Protein AF-V4WF66-F1 (afdb_monomer)

Secondary structure (DSSP, 8-state):
--S--GGGS--HHHHHHHHHHHHHHHT-HHHHHHHHHHH-GGGGSHHHHHHHHTSTTHHHHHHHHHHSEE-SSGGGS----------TTS----EEEEEEEETTEEEEEEEEEPP---SSSB-EEE-S-TT--EEEEEEPP-SHHHHHHHHTTEEEEEEEEETTTTEEEE---SS-SEEEEE-STT-EEEEEEEEEEE--SSSTT-TTSEEEEEEEEEEEE-TTSEEEEEEEEEEEE-TTSPBPBHHHHHHHHHHHHHSPEE--TTHHHHHHHHH-

Radius of gyration: 21.66 Å; Cα contacts (8 Å, |Δi|>4): 493; chains: 1; bounding box: 65×64×50 Å

Foldseek 3Di:
DDPDDPVVPDDVVVVVVVVVVVVVCLLDQVNLLVVCCLVAVLCPDPVNQVLQCPADSRSSQQVLLQLFFFPQPPVPDDPPPPPPPPPPPPQQWKKKWKWKFFQSHTQDTDIDTDDRFDQAAFDKDWGADQPDKGFGPAFDDPDPVSQVVRQVRMFMWIKIARSVNSFIHTFWLRGFLDWDFDPDVFTKIKTKTKDKHQLHDDPVVDQARIKIWIWIWIWGADPVRTIITNITMIFIATPVRDGDGPVVVVSSVVVSRPGDTDDSPCSNVNRNVVVD

Organism: Citrus clementina (NCBI:txid85681)

Structure (mmCIF, N/CA/C/O backbone):
data_AF-V4WF66-F1
#
_entry.id   AF-V4WF66-F1
#
loop_
_atom_site.group_PDB
_atom_site.id
_atom_site.type_symbol
_atom_site.label_atom_id
_atom_site.label_alt_id
_atom_site.label_comp_id
_atom_site.label_asym_id
_atom_site.label_entity_id
_atom_site.label_seq_id
_atom_site.pdbx_PDB_ins_code
_atom_site.Cartn_x
_atom_site.Cartn_y
_atom_site.Cartn_z
_atom_site.occupancy
_atom_site.B_iso_or_equiv
_atom_site.auth_seq_id
_atom_site.auth_comp_id
_atom_site.auth_asym_id
_atom_site.auth_atom_id
_atom_site.pdbx_PDB_model_num
ATOM 1 N N . MET A 1 1 ? 38.068 -38.701 23.602 1.00 40.03 1 MET A N 1
ATOM 2 C CA . MET A 1 1 ? 38.230 -38.598 22.137 1.00 40.03 1 MET A CA 1
ATOM 3 C C . MET A 1 1 ? 37.668 -37.253 21.744 1.00 40.03 1 MET A C 1
ATOM 5 O O . MET A 1 1 ? 36.456 -37.085 21.717 1.00 40.03 1 MET A O 1
ATOM 9 N N . ASP A 1 2 ? 38.573 -36.289 21.630 1.00 30.61 2 ASP A N 1
ATOM 10 C CA . ASP A 1 2 ? 38.296 -34.857 21.585 1.00 30.61 2 ASP A CA 1
ATOM 11 C C . ASP A 1 2 ? 37.450 -34.426 20.384 1.00 30.61 2 ASP A C 1
ATOM 13 O O . ASP A 1 2 ? 37.776 -34.708 19.230 1.00 30.61 2 ASP A O 1
ATOM 17 N N . MET A 1 3 ? 36.391 -33.667 20.679 1.00 40.75 3 MET A N 1
ATOM 18 C CA . MET A 1 3 ? 35.621 -32.865 19.726 1.00 40.75 3 MET A CA 1
ATOM 19 C C . MET A 1 3 ? 36.282 -31.495 19.493 1.00 40.75 3 MET A C 1
ATOM 21 O O . MET A 1 3 ? 35.621 -30.470 19.552 1.00 40.75 3 MET A O 1
ATOM 25 N N . ASP A 1 4 ? 37.581 -31.462 19.199 1.00 46.31 4 ASP A N 1
ATOM 26 C CA . ASP A 1 4 ? 38.268 -30.228 18.798 1.00 46.31 4 ASP A CA 1
ATOM 27 C C . ASP A 1 4 ? 39.291 -30.526 17.696 1.00 46.31 4 ASP A C 1
ATOM 29 O O . ASP A 1 4 ? 40.492 -30.655 17.909 1.00 46.31 4 ASP A O 1
ATOM 33 N N . SER A 1 5 ? 38.791 -30.672 16.465 1.00 42.09 5 SER A N 1
ATOM 34 C CA . SER A 1 5 ? 39.620 -30.762 15.258 1.00 42.09 5 SER A CA 1
ATOM 35 C C . SER A 1 5 ? 39.522 -29.459 14.446 1.00 42.09 5 SER A C 1
ATOM 37 O O . SER A 1 5 ? 38.464 -29.176 13.872 1.00 42.09 5 SER A O 1
ATOM 39 N N . PRO A 1 6 ? 40.611 -28.670 14.313 1.00 43.19 6 PRO A N 1
ATOM 40 C CA . PRO A 1 6 ? 40.625 -27.383 13.597 1.00 43.19 6 PRO A CA 1
ATOM 41 C C . PRO A 1 6 ? 40.363 -27.473 12.081 1.00 43.19 6 PRO A C 1
ATOM 43 O O . PRO A 1 6 ? 40.170 -26.455 11.413 1.00 43.19 6 PRO A O 1
ATOM 46 N N . TRP A 1 7 ? 40.319 -28.683 11.518 1.00 40.44 7 TRP A N 1
ATOM 47 C CA . TRP A 1 7 ? 40.245 -28.937 10.076 1.00 40.44 7 TRP A CA 1
ATOM 48 C C . TRP A 1 7 ? 38.896 -28.599 9.421 1.00 40.44 7 TRP A C 1
ATOM 50 O O . TRP A 1 7 ? 38.828 -28.427 8.205 1.00 40.44 7 TRP A O 1
ATOM 60 N N . LEU A 1 8 ? 37.826 -28.411 10.201 1.00 43.84 8 LEU A N 1
ATOM 61 C CA . LEU A 1 8 ? 36.516 -28.001 9.673 1.00 43.84 8 LEU A CA 1
ATOM 62 C C . LEU A 1 8 ? 36.392 -26.487 9.407 1.00 43.84 8 LEU A C 1
ATOM 64 O O . LEU A 1 8 ? 35.415 -26.058 8.791 1.00 43.84 8 LEU A O 1
ATOM 68 N N . ARG A 1 9 ? 37.365 -25.655 9.815 1.00 49.03 9 ARG A N 1
ATOM 69 C CA . ARG A 1 9 ? 37.248 -24.186 9.688 1.00 49.03 9 ARG A CA 1
ATOM 70 C C . ARG A 1 9 ? 37.703 -23.605 8.342 1.00 49.03 9 ARG A C 1
ATOM 72 O O . ARG A 1 9 ? 37.311 -22.479 8.024 1.00 49.03 9 ARG A O 1
ATOM 79 N N . PHE A 1 10 ? 38.420 -24.350 7.498 1.00 53.31 10 PHE A N 1
ATOM 80 C CA . PHE A 1 10 ? 38.976 -23.820 6.241 1.00 53.31 10 PHE A CA 1
ATOM 81 C C . PHE A 1 10 ? 38.964 -24.835 5.092 1.00 53.31 10 PHE A C 1
ATOM 83 O O . PHE A 1 10 ? 40.002 -25.170 4.536 1.00 53.31 10 PHE A O 1
ATOM 90 N N . CYS A 1 11 ? 37.783 -25.302 4.678 1.00 50.00 11 CYS A N 1
ATOM 91 C CA . CYS A 1 11 ? 37.657 -26.038 3.419 1.00 50.00 11 CYS A CA 1
ATOM 92 C C . CYS A 1 11 ? 36.937 -25.164 2.366 1.00 50.00 11 CYS A C 1
ATOM 94 O O . CYS A 1 11 ? 35.705 -25.054 2.396 1.00 50.00 11 CYS A O 1
ATOM 96 N N . PRO A 1 12 ? 37.671 -24.511 1.438 1.00 61.84 12 PRO A N 1
ATOM 97 C CA . PRO A 1 12 ? 37.102 -23.634 0.409 1.00 61.84 12 PRO A CA 1
ATOM 98 C C . PRO A 1 12 ? 36.040 -24.318 -0.453 1.00 61.84 12 PRO A C 1
ATOM 100 O O . PRO A 1 12 ? 35.050 -23.690 -0.808 1.00 61.84 12 PRO A O 1
ATOM 103 N N . A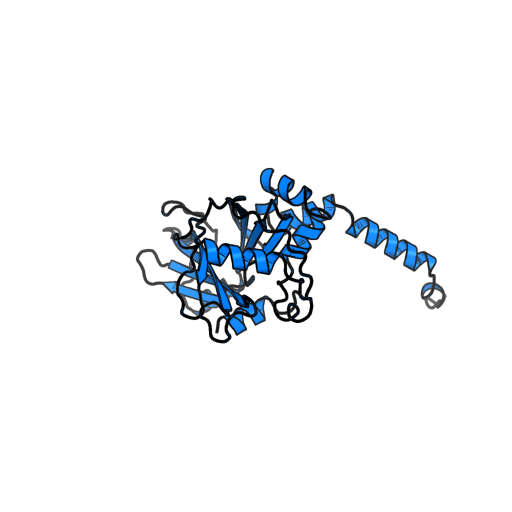RG A 1 13 ? 36.184 -25.626 -0.715 1.00 59.62 13 ARG A N 1
ATOM 104 C CA . ARG A 1 13 ? 35.195 -26.428 -1.456 1.00 59.62 13 ARG A CA 1
ATOM 105 C C . ARG A 1 13 ? 33.860 -26.556 -0.720 1.00 59.62 13 ARG A C 1
ATOM 107 O O . ARG A 1 13 ? 32.819 -26.398 -1.342 1.00 59.62 13 ARG A O 1
ATOM 114 N N . LEU A 1 14 ? 33.864 -26.767 0.599 1.00 57.78 14 LEU A N 1
ATOM 115 C CA . LEU A 1 14 ? 32.632 -26.804 1.405 1.00 57.78 14 LEU A CA 1
ATOM 116 C C . LEU A 1 14 ? 31.963 -25.426 1.497 1.00 57.78 14 LEU A C 1
ATOM 118 O O . LEU A 1 14 ? 30.735 -25.343 1.461 1.00 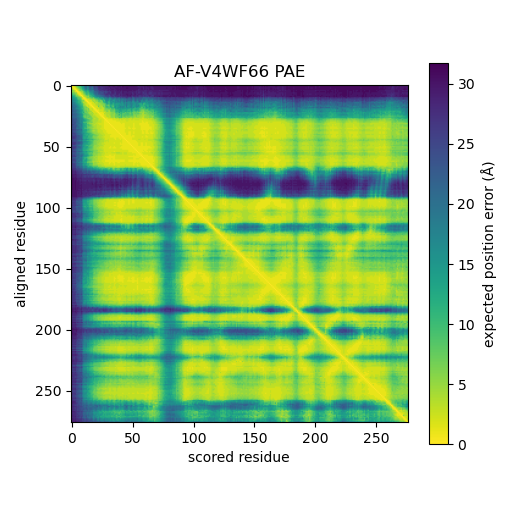57.78 14 LEU A O 1
ATOM 122 N N . ARG A 1 15 ? 32.747 -24.339 1.568 1.00 55.66 15 ARG A N 1
ATOM 123 C CA . ARG A 1 15 ? 32.212 -22.968 1.492 1.00 55.66 15 ARG A CA 1
ATOM 124 C C . ARG A 1 15 ? 31.604 -22.683 0.117 1.00 55.66 15 ARG A C 1
ATOM 126 O O . ARG A 1 15 ? 30.488 -22.183 0.059 1.00 55.66 15 ARG A O 1
ATOM 133 N N . LEU A 1 16 ? 32.284 -23.062 -0.965 1.00 66.50 16 LEU A N 1
ATOM 134 C CA . LEU A 1 16 ? 31.796 -22.911 -2.337 1.00 66.50 16 LEU A CA 1
ATOM 135 C C . LEU A 1 16 ? 30.505 -23.709 -2.568 1.00 66.50 16 LEU A C 1
ATOM 137 O O . LEU A 1 16 ? 29.543 -23.165 -3.090 1.00 66.50 16 LEU A O 1
ATOM 141 N N . LEU A 1 17 ? 30.441 -24.964 -2.113 1.00 67.00 17 LEU A N 1
ATOM 142 C CA . LEU A 1 17 ? 29.236 -25.796 -2.213 1.00 67.00 17 LEU A CA 1
ATOM 143 C C . LEU A 1 17 ? 28.058 -25.208 -1.425 1.00 67.00 17 LEU A C 1
ATOM 145 O O . LEU A 1 17 ? 26.932 -25.198 -1.919 1.00 67.00 17 LEU A O 1
ATOM 149 N N . ARG A 1 18 ? 28.301 -24.669 -0.222 1.00 66.81 18 ARG A N 1
ATOM 150 C CA . ARG A 1 18 ? 27.270 -23.949 0.546 1.00 66.81 18 ARG A CA 1
ATOM 151 C C . ARG A 1 18 ? 26.817 -22.674 -0.164 1.00 66.81 18 ARG A C 1
ATOM 153 O O . ARG A 1 18 ? 25.618 -22.427 -0.221 1.00 66.81 18 ARG A O 1
ATOM 160 N N . LEU A 1 19 ? 27.742 -21.898 -0.730 1.00 71.56 19 LEU A N 1
ATOM 161 C CA . LEU A 1 19 ? 27.429 -20.687 -1.494 1.00 71.56 19 LEU A CA 1
ATOM 162 C C . LEU A 1 19 ? 26.626 -21.000 -2.758 1.00 71.56 19 LEU A C 1
ATOM 164 O O . LEU A 1 19 ? 25.634 -20.331 -3.012 1.00 71.56 19 LEU A O 1
ATOM 168 N N . LEU A 1 20 ? 26.993 -22.042 -3.505 1.00 76.31 20 LEU A N 1
ATOM 169 C CA . LEU A 1 20 ? 26.257 -22.496 -4.686 1.00 76.31 20 LEU A CA 1
ATOM 170 C C . LEU A 1 20 ? 24.849 -22.970 -4.324 1.00 76.31 20 LEU A C 1
ATOM 172 O O . LEU A 1 20 ? 23.894 -22.650 -5.023 1.00 76.31 20 LEU A O 1
ATOM 176 N N . ARG A 1 21 ? 24.697 -23.678 -3.200 1.00 76.88 21 ARG A N 1
ATOM 177 C CA . ARG A 1 21 ? 23.386 -24.126 -2.714 1.00 76.88 21 ARG A CA 1
ATOM 178 C C . ARG A 1 21 ? 22.507 -22.959 -2.264 1.00 76.88 21 ARG A C 1
ATOM 180 O O . ARG A 1 21 ? 21.330 -22.923 -2.607 1.00 76.88 21 ARG A O 1
ATOM 187 N N . LEU A 1 22 ? 23.074 -21.992 -1.541 1.00 79.88 22 LEU A N 1
ATOM 188 C CA . LEU A 1 22 ? 22.377 -20.761 -1.156 1.00 79.88 22 LEU A CA 1
ATOM 189 C C . LEU A 1 22 ? 22.014 -19.918 -2.379 1.00 79.88 22 LEU A C 1
ATOM 191 O O . LEU A 1 22 ? 20.912 -19.389 -2.444 1.00 79.88 22 LEU A O 1
ATOM 195 N N . TYR A 1 23 ? 22.910 -19.826 -3.361 1.00 78.31 23 TYR A N 1
ATOM 196 C CA . TYR A 1 23 ? 22.665 -19.119 -4.612 1.00 78.31 23 TYR A CA 1
ATOM 197 C C . TYR A 1 23 ? 21.556 -19.782 -5.433 1.00 78.31 23 TYR A C 1
ATOM 199 O O . TYR A 1 23 ? 20.669 -19.086 -5.920 1.00 78.31 23 TYR A O 1
ATOM 207 N N . SER A 1 24 ? 21.572 -21.113 -5.541 1.00 81.81 24 SER A N 1
ATOM 208 C CA . SER A 1 24 ? 20.525 -21.890 -6.209 1.00 81.81 24 SER A CA 1
ATOM 209 C C . SER A 1 24 ? 19.168 -21.665 -5.550 1.00 81.81 24 SER A C 1
ATOM 211 O O . SER A 1 24 ? 18.205 -21.384 -6.251 1.00 81.81 24 SER A O 1
ATOM 213 N N . LEU A 1 25 ? 19.096 -21.726 -4.216 1.00 81.00 25 LEU A N 1
ATOM 214 C CA . LEU A 1 25 ? 17.857 -21.476 -3.479 1.00 81.00 25 LEU A CA 1
ATOM 215 C C . LEU A 1 25 ? 17.396 -20.020 -3.636 1.00 81.00 25 LEU A C 1
ATOM 217 O O . LEU A 1 25 ? 16.231 -19.753 -3.897 1.00 81.00 25 LEU A O 1
ATOM 221 N N . ALA A 1 26 ? 18.320 -19.063 -3.547 1.00 80.19 26 ALA A N 1
ATOM 222 C CA . ALA A 1 26 ? 18.026 -17.645 -3.733 1.00 80.19 26 ALA A CA 1
ATOM 223 C C . ALA A 1 26 ? 17.683 -17.274 -5.186 1.00 80.19 26 ALA A C 1
ATOM 225 O O . ALA A 1 26 ? 17.296 -16.133 -5.438 1.00 80.19 26 ALA A O 1
ATOM 226 N N . SER A 1 27 ? 17.840 -18.190 -6.140 1.00 84.56 27 SER A N 1
ATOM 227 C CA . SER A 1 27 ? 17.472 -18.000 -7.548 1.00 84.56 27 SER A CA 1
ATOM 228 C C . SER A 1 27 ? 16.236 -18.815 -7.942 1.00 84.56 27 SER A C 1
ATOM 230 O O . SER A 1 27 ? 15.867 -18.819 -9.109 1.00 84.56 27 SER A O 1
ATOM 232 N N . ASP A 1 28 ? 15.592 -19.490 -6.984 1.00 91.12 28 ASP A N 1
ATOM 233 C CA . ASP A 1 28 ? 14.359 -20.241 -7.207 1.00 91.12 28 ASP A CA 1
ATOM 234 C C . ASP A 1 28 ? 13.153 -19.290 -7.304 1.00 91.12 28 ASP A C 1
ATOM 236 O O . ASP A 1 28 ? 12.697 -18.710 -6.317 1.00 91.12 28 ASP A O 1
ATOM 240 N N . GLU A 1 29 ? 12.625 -19.138 -8.515 1.00 92.50 29 GLU A N 1
ATOM 241 C CA . GLU A 1 29 ? 11.457 -18.306 -8.823 1.00 92.50 29 GLU A CA 1
ATOM 242 C C . GLU A 1 29 ? 10.185 -18.764 -8.082 1.00 92.50 29 GLU A C 1
ATOM 244 O O . GLU A 1 29 ? 9.363 -17.932 -7.686 1.00 92.50 29 GLU A O 1
ATOM 249 N N . THR A 1 30 ? 10.023 -20.070 -7.839 1.00 94.00 30 THR A N 1
ATOM 250 C CA . THR A 1 30 ? 8.863 -20.623 -7.118 1.00 94.00 30 THR A CA 1
ATOM 251 C C . THR A 1 30 ? 8.928 -20.237 -5.651 1.00 94.00 30 THR A C 1
ATOM 253 O O . THR A 1 30 ? 7.928 -19.804 -5.075 1.00 94.00 30 THR A O 1
ATOM 256 N N . LEU A 1 31 ? 10.121 -20.324 -5.055 1.00 94.31 31 LEU A N 1
ATOM 257 C CA . LEU A 1 31 ? 10.349 -19.859 -3.692 1.00 94.31 31 LEU A CA 1
ATOM 258 C C . LEU A 1 31 ? 9.997 -18.374 -3.560 1.00 94.31 31 LEU A C 1
ATOM 260 O O . LEU A 1 31 ? 9.237 -18.010 -2.665 1.00 94.31 31 LEU A O 1
ATOM 264 N N . TRP A 1 32 ? 10.496 -17.521 -4.459 1.00 96.00 32 TRP A N 1
ATOM 265 C CA . TRP A 1 32 ? 10.198 -16.088 -4.405 1.00 96.00 32 TRP A CA 1
ATOM 266 C C . TRP A 1 32 ? 8.728 -15.771 -4.672 1.00 96.00 32 TRP A C 1
ATOM 268 O O . TRP A 1 32 ? 8.190 -14.876 -4.026 1.00 96.00 32 TRP A O 1
ATOM 278 N N . THR A 1 33 ? 8.058 -16.518 -5.552 1.00 96.69 33 THR A N 1
ATOM 279 C CA . THR A 1 33 ? 6.602 -16.412 -5.746 1.00 96.69 33 THR A CA 1
ATOM 280 C C . THR A 1 33 ? 5.863 -16.715 -4.445 1.00 96.69 33 THR A C 1
ATOM 282 O O . THR A 1 33 ? 5.036 -15.923 -4.005 1.00 96.69 33 THR A O 1
ATOM 285 N N . ASN A 1 34 ? 6.208 -17.818 -3.776 1.00 96.62 34 ASN A N 1
ATOM 286 C CA . ASN A 1 34 ? 5.585 -18.206 -2.512 1.00 96.62 34 ASN A CA 1
ATOM 287 C C . ASN A 1 34 ? 5.863 -17.185 -1.399 1.00 96.62 34 ASN A C 1
ATOM 289 O O . ASN A 1 34 ? 4.974 -16.879 -0.604 1.00 96.62 34 ASN A O 1
ATOM 293 N N . ILE A 1 35 ? 7.073 -16.619 -1.352 1.00 95.88 35 ILE A N 1
ATOM 294 C CA . ILE A 1 35 ? 7.413 -15.528 -0.429 1.00 95.88 35 ILE A CA 1
ATOM 295 C C . ILE A 1 35 ? 6.538 -14.300 -0.711 1.00 95.88 35 ILE A C 1
ATOM 297 O O . ILE A 1 35 ? 5.968 -13.752 0.228 1.00 95.88 35 ILE A O 1
ATOM 301 N N . CYS A 1 36 ? 6.380 -13.886 -1.973 1.00 96.88 36 CYS A N 1
ATOM 302 C CA . CYS A 1 36 ? 5.524 -12.750 -2.326 1.00 96.88 36 CYS A CA 1
ATOM 303 C C . CYS A 1 36 ? 4.074 -12.999 -1.905 1.00 96.88 36 CYS A C 1
ATOM 305 O O . CYS A 1 36 ? 3.532 -12.197 -1.155 1.00 96.88 36 CYS A O 1
ATOM 307 N N . ASN A 1 37 ? 3.494 -14.139 -2.280 1.00 96.62 37 ASN A N 1
ATOM 308 C CA . ASN A 1 37 ? 2.097 -14.464 -1.985 1.00 96.62 37 ASN A CA 1
ATOM 309 C C . ASN A 1 37 ? 1.819 -14.584 -0.481 1.00 96.62 37 ASN A C 1
ATOM 311 O O . ASN A 1 37 ? 0.769 -14.164 -0.006 1.00 96.62 37 ASN A O 1
ATOM 315 N N . SER A 1 38 ? 2.760 -15.149 0.282 1.00 95.44 38 SER A N 1
ATOM 316 C CA . SER A 1 38 ? 2.624 -15.263 1.741 1.00 95.44 38 SER A CA 1
ATOM 317 C C . SER A 1 38 ? 2.842 -13.937 2.472 1.00 95.44 38 SER A C 1
ATOM 319 O O . SER A 1 38 ? 2.277 -13.738 3.545 1.00 95.44 38 SER A O 1
ATOM 321 N N . THR A 1 39 ? 3.638 -13.027 1.901 1.00 95.75 39 THR A N 1
ATOM 322 C CA . THR A 1 39 ? 3.870 -11.681 2.453 1.00 95.75 39 THR A CA 1
ATOM 323 C C . THR A 1 39 ? 2.770 -10.698 2.046 1.00 95.75 39 THR A C 1
ATOM 325 O O . THR A 1 39 ? 2.447 -9.787 2.806 1.00 95.75 39 THR A O 1
ATOM 328 N N . TRP A 1 40 ? 2.193 -10.877 0.858 1.00 97.25 40 TRP A N 1
ATOM 329 C CA . TRP A 1 40 ? 1.195 -10.011 0.232 1.00 97.25 40 TRP A CA 1
ATOM 330 C C . TRP A 1 40 ? 0.182 -10.868 -0.550 1.00 97.25 40 TRP A C 1
ATOM 332 O O . TRP A 1 40 ? 0.399 -11.136 -1.736 1.00 97.25 40 TRP A O 1
ATOM 342 N N . PRO A 1 41 ? -0.921 -11.318 0.079 1.00 97.00 41 PRO A N 1
ATOM 343 C CA . PRO A 1 41 ? -1.976 -12.102 -0.561 1.00 97.00 41 PRO A CA 1
ATOM 344 C C . PRO A 1 41 ? -2.520 -11.482 -1.849 1.00 97.00 41 PRO A C 1
ATOM 346 O O . PRO A 1 41 ? -2.872 -12.211 -2.775 1.00 97.00 41 PRO A O 1
ATOM 349 N N . SER A 1 42 ? -2.506 -10.150 -1.959 1.00 96.94 42 SER A N 1
ATOM 350 C CA . SER A 1 42 ? -2.890 -9.411 -3.171 1.00 96.94 42 SER A CA 1
ATOM 351 C C . SER A 1 42 ? -2.091 -9.832 -4.416 1.00 96.94 42 SER A C 1
ATOM 353 O O . SER A 1 42 ? -2.568 -9.718 -5.551 1.00 96.94 42 SER A O 1
ATOM 355 N N . THR A 1 43 ? -0.886 -10.377 -4.221 1.00 97.31 43 THR A N 1
ATOM 356 C CA . THR A 1 43 ? -0.009 -10.842 -5.300 1.00 97.31 43 THR A CA 1
ATOM 357 C C . THR A 1 43 ? -0.380 -12.215 -5.858 1.00 97.31 43 THR A C 1
ATOM 359 O O . THR A 1 43 ? 0.053 -12.540 -6.963 1.00 97.31 43 THR A O 1
ATOM 362 N N . ASP A 1 44 ? -1.255 -12.976 -5.190 1.00 96.44 44 ASP A N 1
ATOM 363 C CA . ASP A 1 44 ? -1.713 -14.299 -5.639 1.00 96.44 44 ASP A CA 1
ATOM 364 C C . ASP A 1 44 ? -2.906 -14.244 -6.613 1.00 96.44 44 ASP A C 1
ATOM 366 O O . ASP A 1 44 ? -3.685 -15.183 -6.756 1.00 96.44 44 ASP A O 1
ATOM 370 N N . THR A 1 45 ? -3.070 -13.129 -7.319 1.00 94.75 45 THR A N 1
ATOM 371 C CA . THR A 1 45 ? -4.069 -13.007 -8.386 1.00 94.75 45 THR A CA 1
ATOM 372 C C . THR A 1 45 ? -3.431 -13.310 -9.746 1.00 94.75 45 THR A C 1
ATOM 374 O O . THR A 1 45 ? -2.291 -12.903 -9.990 1.00 94.75 45 THR A O 1
ATOM 377 N N . PRO A 1 46 ? -4.127 -13.976 -10.692 1.00 94.69 46 PRO A N 1
ATOM 378 C CA . PRO A 1 46 ? -3.538 -14.353 -11.984 1.00 94.69 46 PRO A CA 1
ATOM 379 C C . PRO A 1 46 ? -2.905 -13.177 -12.741 1.00 94.69 46 PRO A C 1
ATOM 381 O O . PRO A 1 46 ? -1.821 -13.304 -13.313 1.00 94.69 46 PRO A O 1
ATOM 384 N N . ARG A 1 47 ? -3.555 -12.008 -12.691 1.00 93.50 47 ARG A N 1
ATOM 385 C CA . ARG A 1 47 ? -3.079 -10.767 -13.309 1.00 93.50 47 ARG A CA 1
ATOM 386 C C . ARG A 1 47 ? -1.767 -10.281 -12.693 1.00 93.50 47 ARG A C 1
ATOM 388 O O . ARG A 1 47 ? -0.824 -10.010 -13.434 1.00 93.50 47 ARG A O 1
ATOM 395 N N . ILE A 1 48 ? -1.690 -10.196 -11.364 1.00 95.69 48 ILE A N 1
ATOM 396 C CA . ILE A 1 48 ? -0.484 -9.723 -10.675 1.00 95.69 48 ILE A CA 1
ATOM 397 C C . ILE A 1 48 ? 0.656 -10.724 -10.825 1.00 95.69 48 ILE A C 1
ATOM 399 O O . ILE A 1 48 ? 1.767 -10.320 -11.158 1.00 95.69 48 ILE A O 1
ATOM 403 N N . ARG A 1 49 ? 0.384 -12.028 -10.701 1.00 95.69 49 ARG A N 1
ATOM 404 C CA . ARG A 1 49 ? 1.380 -13.084 -10.942 1.00 95.69 49 ARG A CA 1
ATOM 405 C C . ARG A 1 49 ? 1.996 -12.972 -12.334 1.00 95.69 49 ARG A C 1
ATOM 407 O O . ARG A 1 49 ? 3.215 -13.055 -12.471 1.00 95.69 49 ARG A O 1
ATOM 414 N N . HIS A 1 50 ? 1.173 -12.732 -13.356 1.00 95.50 50 HIS A N 1
ATOM 415 C CA . HIS A 1 50 ? 1.658 -12.518 -14.717 1.00 95.50 50 HIS A CA 1
ATOM 416 C C . HIS A 1 50 ? 2.561 -11.280 -14.812 1.00 95.50 50 HIS A C 1
ATOM 418 O O . HIS A 1 50 ? 3.677 -11.374 -15.326 1.00 95.50 50 HIS A O 1
ATOM 424 N N . VAL A 1 51 ? 2.131 -10.142 -14.258 1.00 95.75 51 VAL A N 1
ATOM 425 C CA . VAL A 1 51 ? 2.934 -8.910 -14.246 1.00 95.75 51 VAL A CA 1
ATOM 426 C C . VAL A 1 51 ? 4.267 -9.130 -13.527 1.00 95.75 51 VAL A C 1
ATOM 428 O O . VAL A 1 51 ? 5.312 -8.849 -14.109 1.00 95.75 51 VAL A O 1
ATOM 431 N N . ILE A 1 52 ? 4.257 -9.702 -12.322 1.00 96.81 52 ILE A N 1
ATOM 432 C CA . ILE A 1 52 ? 5.460 -9.979 -11.525 1.00 96.81 52 ILE A CA 1
ATOM 433 C C . ILE A 1 52 ? 6.412 -10.932 -12.260 1.00 96.81 52 ILE A C 1
ATOM 435 O O . ILE A 1 52 ? 7.619 -10.700 -12.272 1.00 96.81 52 ILE A O 1
ATOM 439 N N . SER A 1 53 ? 5.893 -11.967 -12.930 1.00 95.88 53 SER A N 1
ATOM 440 C CA . SER A 1 53 ? 6.725 -12.901 -13.705 1.00 95.88 53 SER A CA 1
ATOM 441 C C . SER A 1 53 ? 7.482 -12.224 -14.853 1.00 95.88 53 SER A C 1
ATOM 443 O O . SER A 1 53 ? 8.538 -12.699 -15.265 1.00 95.88 53 SER A O 1
ATOM 445 N N . SER A 1 54 ? 6.981 -11.085 -15.346 1.00 95.38 54 SER A N 1
ATOM 446 C CA . SER A 1 54 ? 7.633 -10.322 -16.413 1.00 95.38 54 SER A CA 1
ATOM 447 C C . SER A 1 54 ? 8.792 -9.442 -15.927 1.00 95.38 54 SER A C 1
ATOM 449 O O . SER A 1 54 ? 9.547 -8.930 -16.765 1.00 95.38 54 SER A O 1
ATOM 451 N N . PHE A 1 55 ? 8.938 -9.245 -14.606 1.00 94.94 55 PHE A N 1
ATOM 452 C CA . PHE A 1 55 ? 9.958 -8.374 -14.022 1.00 94.94 55 PHE A CA 1
ATOM 453 C C . PHE A 1 55 ? 11.386 -8.860 -14.321 1.00 94.94 55 PHE A C 1
ATOM 455 O O . PHE A 1 55 ? 11.623 -10.058 -14.500 1.00 94.94 55 PHE A O 1
ATOM 462 N N . PRO A 1 56 ? 12.388 -7.960 -14.330 1.00 91.62 56 PRO A N 1
ATOM 463 C CA . PRO A 1 56 ? 13.784 -8.371 -14.437 1.00 91.62 56 PRO A CA 1
ATOM 464 C C . PRO A 1 56 ? 14.192 -9.212 -13.218 1.00 91.62 56 PRO A C 1
ATOM 466 O O . PRO A 1 56 ? 14.379 -8.659 -12.144 1.00 91.62 56 PRO A O 1
ATOM 469 N N . LYS A 1 57 ? 14.405 -10.526 -13.376 1.00 91.50 57 LYS A N 1
ATOM 470 C CA . LYS A 1 57 ? 14.569 -11.496 -12.261 1.00 91.50 57 LYS A CA 1
ATOM 471 C C . LYS A 1 57 ? 13.271 -11.748 -11.469 1.00 91.50 57 LYS A C 1
ATOM 473 O O . LYS A 1 57 ? 13.322 -11.977 -10.259 1.00 91.50 57 LYS A O 1
ATOM 478 N N . GLY A 1 58 ? 12.123 -11.621 -12.136 1.00 94.44 58 GLY A N 1
ATOM 479 C CA . GLY A 1 58 ? 10.834 -12.131 -11.675 1.00 94.44 58 GLY A CA 1
ATOM 480 C C . GLY A 1 58 ? 10.414 -11.661 -10.271 1.00 94.44 58 GLY A C 1
ATOM 481 O O . GLY A 1 58 ? 10.719 -10.523 -9.880 1.00 94.44 58 GLY A O 1
ATOM 482 N N . PRO A 1 59 ? 9.757 -12.523 -9.469 1.00 96.31 59 PRO A N 1
ATOM 483 C CA . PRO A 1 59 ? 9.261 -12.209 -8.131 1.00 96.31 59 PRO A CA 1
ATOM 484 C C . PRO A 1 59 ? 10.349 -11.783 -7.150 1.00 96.31 59 PRO A C 1
ATOM 486 O O . PRO A 1 59 ? 10.078 -11.000 -6.243 1.00 96.31 59 PRO A O 1
ATOM 489 N N . ARG A 1 60 ? 11.599 -12.220 -7.342 1.00 94.25 60 ARG A N 1
ATOM 490 C CA . ARG A 1 60 ? 12.715 -11.779 -6.495 1.00 94.25 60 ARG A CA 1
ATOM 491 C C . ARG A 1 60 ? 12.929 -10.273 -6.591 1.00 94.25 60 ARG A C 1
ATOM 493 O O . ARG A 1 60 ? 13.138 -9.604 -5.579 1.00 94.25 60 ARG A O 1
ATOM 500 N N . SER A 1 61 ? 12.912 -9.740 -7.809 1.00 93.56 61 SER A N 1
ATOM 501 C CA . SER A 1 61 ? 13.080 -8.303 -8.026 1.00 93.56 61 SER A CA 1
ATOM 502 C C . SER A 1 61 ? 11.884 -7.501 -7.531 1.00 93.56 61 SER A C 1
ATOM 504 O O . SER A 1 61 ? 12.081 -6.481 -6.878 1.00 93.56 61 SER A O 1
ATOM 506 N N . PHE A 1 62 ? 10.667 -8.007 -7.744 1.00 95.75 62 PHE A N 1
ATOM 507 C CA . PHE A 1 62 ? 9.445 -7.418 -7.206 1.00 95.75 62 PHE A CA 1
ATOM 508 C C . PHE A 1 62 ? 9.480 -7.351 -5.674 1.00 95.75 62 PHE A C 1
ATOM 510 O O . PHE A 1 62 ? 9.199 -6.300 -5.096 1.00 95.75 62 PHE A O 1
ATOM 517 N N . PHE A 1 63 ? 9.885 -8.440 -5.012 1.00 94.81 63 PHE A N 1
ATOM 518 C CA . PHE A 1 63 ? 10.035 -8.473 -3.561 1.00 94.81 63 PHE A CA 1
ATOM 519 C C . PHE A 1 63 ? 11.048 -7.426 -3.099 1.00 94.81 63 PHE A C 1
ATOM 521 O O . PHE A 1 63 ? 10.747 -6.623 -2.219 1.00 94.81 63 PHE A O 1
ATOM 528 N N . SER A 1 64 ? 12.224 -7.384 -3.737 1.00 92.00 64 SER A N 1
ATOM 529 C CA . SER A 1 64 ? 13.263 -6.392 -3.444 1.00 92.00 64 SER A CA 1
ATOM 530 C C . SER A 1 64 ? 12.746 -4.959 -3.589 1.00 92.00 64 SER A C 1
ATOM 532 O O . SER A 1 64 ? 12.982 -4.133 -2.711 1.00 92.00 64 SER A O 1
ATOM 534 N N . ASP A 1 65 ? 12.028 -4.661 -4.669 1.00 92.06 65 ASP A N 1
ATOM 535 C CA . ASP A 1 65 ? 11.424 -3.351 -4.924 1.00 92.06 65 ASP A CA 1
ATOM 536 C C . ASP A 1 65 ? 10.360 -2.972 -3.879 1.00 92.06 65 ASP A C 1
ATOM 538 O O . ASP A 1 65 ? 10.214 -1.800 -3.542 1.00 92.06 65 ASP A O 1
ATOM 542 N N . SER A 1 66 ? 9.645 -3.957 -3.337 1.00 92.38 66 SER A N 1
ATOM 543 C CA . SER A 1 66 ? 8.534 -3.748 -2.400 1.00 92.38 66 SER A CA 1
ATOM 544 C C . SER A 1 66 ? 8.985 -3.622 -0.937 1.00 92.38 66 SER A C 1
ATOM 546 O O . SER A 1 66 ? 8.343 -2.935 -0.135 1.00 92.38 66 SER A O 1
ATOM 548 N N . VAL A 1 67 ? 10.104 -4.252 -0.561 1.00 87.00 67 VAL A N 1
ATOM 549 C CA . VAL A 1 67 ? 10.661 -4.137 0.801 1.00 87.00 67 VAL A CA 1
ATOM 550 C C . VAL A 1 67 ? 11.619 -2.963 0.968 1.00 87.00 67 VAL A C 1
ATOM 552 O O . VAL A 1 67 ? 11.780 -2.476 2.082 1.00 87.00 67 VAL A O 1
ATOM 555 N N . THR A 1 68 ? 12.256 -2.502 -0.109 1.00 80.44 68 THR A N 1
ATOM 556 C CA . THR A 1 68 ? 13.209 -1.386 -0.050 1.00 80.44 68 THR A CA 1
ATOM 557 C C . THR A 1 68 ? 12.519 -0.036 -0.161 1.00 80.44 68 THR A C 1
ATOM 559 O O . THR A 1 68 ? 11.442 0.095 -0.742 1.00 80.44 68 THR A O 1
ATOM 562 N N . ASN A 1 69 ? 13.146 0.983 0.423 1.00 70.69 69 ASN A N 1
ATOM 563 C CA . ASN A 1 69 ? 12.723 2.364 0.244 1.00 70.69 69 ASN A CA 1
ATOM 564 C C . ASN A 1 69 ? 13.483 2.969 -0.942 1.00 70.69 69 ASN A C 1
ATOM 566 O O . ASN A 1 69 ? 14.665 2.657 -1.129 1.00 70.69 69 ASN A O 1
ATOM 570 N N . PRO A 1 70 ? 12.849 3.834 -1.745 1.00 65.81 70 PRO A N 1
ATOM 571 C CA . PRO A 1 70 ? 13.583 4.629 -2.718 1.00 65.81 70 PRO A CA 1
ATOM 572 C C . PRO A 1 70 ? 14.579 5.534 -1.974 1.00 65.81 70 PRO A C 1
ATOM 574 O O . PRO A 1 70 ? 14.183 6.378 -1.169 1.00 65.81 70 PRO A O 1
ATOM 577 N N . ASP A 1 71 ? 15.876 5.339 -2.218 1.00 61.50 71 ASP A N 1
ATOM 578 C CA . ASP A 1 71 ? 16.928 6.215 -1.705 1.00 61.50 71 ASP A CA 1
ATOM 579 C C . ASP A 1 71 ? 16.833 7.543 -2.449 1.00 61.50 71 ASP A C 1
ATOM 581 O O . ASP A 1 71 ? 17.048 7.628 -3.660 1.00 61.50 71 ASP A O 1
ATOM 585 N N . THR A 1 72 ? 16.431 8.570 -1.712 1.00 54.00 72 THR A N 1
ATOM 586 C CA . THR A 1 72 ? 16.118 9.884 -2.268 1.00 54.00 72 THR A CA 1
ATOM 587 C C . THR A 1 72 ? 17.286 10.864 -2.160 1.00 54.00 72 THR A C 1
ATO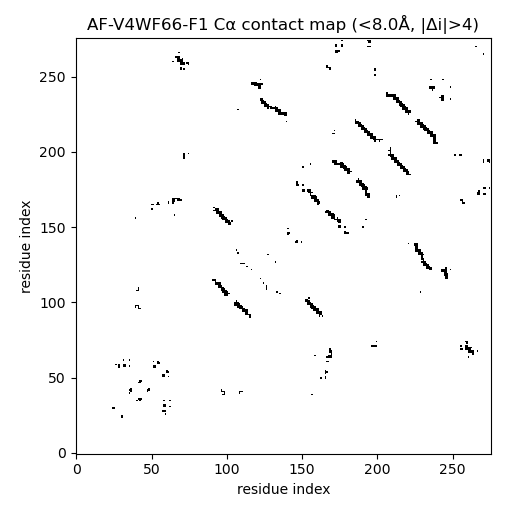M 589 O O . THR A 1 72 ? 17.227 11.939 -2.747 1.00 54.00 72 THR A O 1
ATOM 592 N N . ILE A 1 73 ? 18.361 10.494 -1.451 1.00 53.12 73 ILE A N 1
ATOM 593 C CA . ILE A 1 73 ? 19.528 11.358 -1.211 1.00 53.12 73 ILE A CA 1
ATOM 594 C C . ILE A 1 73 ? 20.619 11.083 -2.261 1.00 53.12 73 ILE A C 1
ATOM 596 O O . ILE A 1 73 ? 21.240 12.012 -2.781 1.00 53.12 73 ILE A O 1
ATOM 600 N N . SER A 1 74 ? 20.801 9.818 -2.656 1.00 46.97 74 SER A N 1
ATOM 601 C CA . SER A 1 74 ? 21.862 9.400 -3.590 1.00 46.97 74 SER A CA 1
ATOM 602 C C . SER A 1 74 ? 21.637 9.781 -5.063 1.00 46.97 74 SER A C 1
ATOM 604 O O . SER A 1 74 ? 22.511 9.543 -5.897 1.00 46.97 74 SER A O 1
ATOM 606 N N . THR A 1 75 ? 20.509 10.397 -5.437 1.00 46.84 75 THR A N 1
ATOM 607 C CA . THR A 1 75 ? 20.283 10.860 -6.825 1.00 46.84 75 THR A CA 1
ATOM 608 C C . THR A 1 75 ? 21.094 12.106 -7.206 1.00 46.84 75 THR A C 1
ATOM 610 O O . THR A 1 75 ? 20.927 12.638 -8.299 1.00 46.84 75 THR A O 1
ATOM 613 N N . THR A 1 76 ? 21.980 12.577 -6.329 1.00 43.19 76 THR A N 1
ATOM 614 C CA . THR A 1 76 ? 22.793 13.788 -6.504 1.00 43.19 76 THR A CA 1
ATOM 615 C C . THR A 1 76 ? 23.993 13.629 -7.449 1.00 43.19 76 THR A C 1
ATOM 617 O O . THR A 1 76 ? 24.557 14.645 -7.844 1.00 43.19 76 THR A O 1
ATOM 620 N N . THR A 1 77 ? 24.368 12.415 -7.890 1.00 37.06 77 THR A N 1
ATOM 621 C CA . THR A 1 77 ? 25.684 12.228 -8.557 1.00 37.06 77 THR A CA 1
ATOM 622 C C . THR A 1 77 ? 25.694 11.414 -9.855 1.00 37.06 77 THR A C 1
ATOM 624 O O . THR A 1 77 ? 26.736 10.895 -10.243 1.00 37.06 77 THR A O 1
ATOM 627 N N . THR A 1 78 ? 24.591 11.297 -10.597 1.00 36.00 78 THR A N 1
ATOM 628 C CA . THR A 1 78 ? 24.668 10.708 -11.951 1.00 36.00 78 THR A CA 1
ATOM 629 C C . THR A 1 78 ? 23.922 11.531 -12.992 1.00 36.00 78 THR A C 1
ATOM 631 O O . THR A 1 78 ? 22.732 11.353 -13.232 1.00 36.00 78 THR A O 1
ATOM 634 N N . ASN A 1 79 ? 24.688 12.369 -13.700 1.00 39.94 79 ASN A N 1
ATOM 635 C CA . ASN A 1 79 ? 24.370 12.896 -15.031 1.00 39.94 79 ASN A CA 1
ATOM 636 C C . ASN A 1 79 ? 24.341 11.760 -16.074 1.00 39.94 79 ASN A C 1
ATOM 638 O O . ASN A 1 79 ? 25.072 11.780 -17.060 1.00 39.94 79 ASN A O 1
ATOM 642 N N . SER A 1 80 ? 23.515 10.738 -15.855 1.00 37.50 80 SER A N 1
ATOM 643 C CA . SER A 1 80 ? 23.202 9.740 -16.874 1.00 37.50 80 SER A CA 1
ATOM 644 C C . SER A 1 80 ? 21.889 10.132 -17.539 1.00 37.50 80 SER A C 1
ATOM 646 O O . SER A 1 80 ? 20.813 9.629 -17.228 1.00 37.50 80 SER A O 1
ATOM 648 N N . SER A 1 81 ? 21.993 11.084 -18.461 1.00 38.53 81 SER A N 1
ATOM 649 C CA . SER A 1 81 ? 20.978 11.443 -19.450 1.00 38.53 81 SER A CA 1
ATOM 650 C C . SER A 1 81 ? 20.777 10.300 -20.454 1.00 38.53 81 SER A C 1
ATOM 652 O O . SER A 1 81 ? 21.065 10.414 -21.639 1.00 38.53 81 SER A O 1
ATOM 654 N N . THR A 1 82 ? 20.265 9.170 -19.971 1.00 37.19 82 THR A N 1
ATOM 655 C CA . THR A 1 82 ? 19.679 8.119 -20.815 1.00 37.19 82 THR A CA 1
ATOM 656 C C . THR A 1 82 ? 18.240 7.847 -20.390 1.00 37.19 82 THR A C 1
ATOM 658 O O . THR A 1 82 ? 17.784 6.711 -20.324 1.00 37.19 82 THR A O 1
ATOM 661 N N . SER A 1 83 ? 17.475 8.907 -20.123 1.00 39.03 83 SER A N 1
ATOM 662 C CA . SER A 1 83 ? 16.029 8.825 -20.274 1.00 39.03 83 SER A CA 1
ATOM 663 C C . SER A 1 83 ? 15.732 8.885 -21.770 1.00 39.03 83 SER A C 1
ATOM 665 O O . SER A 1 83 ? 15.756 9.946 -22.390 1.00 39.03 83 SER A O 1
ATOM 667 N N . SER A 1 84 ? 15.453 7.732 -22.380 1.00 39.22 84 SER A N 1
ATOM 668 C CA . SER A 1 84 ? 14.664 7.733 -23.613 1.00 39.22 84 SER A CA 1
ATOM 669 C C . SER A 1 84 ? 13.436 8.623 -23.373 1.00 39.22 84 SER A C 1
ATOM 671 O O . SER A 1 84 ? 12.866 8.544 -22.277 1.00 39.22 84 SER A O 1
ATOM 673 N N . PRO A 1 85 ? 13.042 9.486 -24.327 1.00 41.62 85 PRO A N 1
ATOM 674 C CA . PRO A 1 85 ? 11.909 10.374 -24.129 1.00 41.62 85 PRO A CA 1
ATOM 675 C C . PRO A 1 85 ? 10.701 9.509 -23.777 1.00 41.62 85 PRO A C 1
ATOM 677 O O . PRO A 1 85 ? 10.268 8.667 -24.566 1.00 41.62 85 PRO A O 1
ATOM 680 N N . VAL A 1 86 ? 10.223 9.651 -22.538 1.00 48.53 86 VAL A N 1
ATOM 681 C CA . VAL A 1 86 ? 8.991 9.015 -22.083 1.00 48.53 86 VAL A CA 1
ATOM 682 C C . VAL A 1 86 ? 7.925 9.527 -23.029 1.00 48.53 86 VAL A C 1
ATOM 684 O O . VAL A 1 86 ? 7.635 10.718 -23.017 1.00 48.53 86 VAL A O 1
ATOM 687 N N . ASN A 1 87 ? 7.400 8.655 -23.886 1.00 43.12 87 ASN A N 1
ATOM 688 C CA . ASN A 1 87 ? 6.269 9.009 -24.720 1.00 43.12 87 ASN A CA 1
ATOM 689 C C . ASN A 1 87 ? 5.094 9.301 -23.766 1.00 43.12 87 ASN A C 1
ATOM 691 O O . ASN A 1 87 ? 4.631 8.364 -23.103 1.00 43.12 87 ASN A O 1
ATOM 695 N N . PRO A 1 88 ? 4.653 10.566 -23.633 1.00 49.16 88 PRO A N 1
ATOM 696 C CA . PRO A 1 88 ? 3.606 10.938 -22.687 1.00 49.16 88 PRO A CA 1
ATOM 697 C C . PRO A 1 88 ? 2.262 10.267 -23.015 1.00 49.16 88 PRO A C 1
ATOM 699 O O . PRO A 1 88 ? 1.410 10.185 -22.136 1.00 49.16 88 PRO A O 1
ATOM 702 N N . ASP A 1 89 ? 2.104 9.715 -24.227 1.00 43.88 89 ASP A N 1
ATOM 703 C CA . ASP A 1 89 ? 0.892 9.014 -24.669 1.00 43.88 89 ASP A CA 1
ATOM 704 C C . ASP A 1 89 ? 0.752 7.586 -24.130 1.00 43.88 89 ASP A C 1
ATOM 706 O O . ASP A 1 89 ? -0.325 6.991 -24.210 1.00 43.88 89 ASP A O 1
ATOM 710 N N . ARG A 1 90 ? 1.802 6.997 -23.538 1.00 52.38 90 ARG A N 1
ATOM 711 C CA . ARG A 1 90 ? 1.628 5.746 -22.789 1.00 52.38 90 ARG A CA 1
ATOM 712 C C . ARG A 1 90 ? 1.076 6.075 -21.411 1.00 52.38 90 ARG A C 1
ATOM 714 O O . ARG A 1 90 ? 1.831 6.194 -20.445 1.00 52.38 90 ARG A O 1
ATOM 721 N N . THR A 1 91 ? -0.251 6.178 -21.330 1.00 53.28 91 THR A N 1
ATOM 722 C CA . THR A 1 91 ? -1.006 6.232 -20.072 1.00 53.28 91 THR A CA 1
ATOM 723 C C . THR A 1 91 ? -0.481 5.136 -19.145 1.00 53.28 91 THR A C 1
ATOM 725 O O . THR A 1 91 ? -0.722 3.945 -19.372 1.00 53.28 91 THR A O 1
ATOM 728 N N . SER A 1 92 ? 0.323 5.516 -18.153 1.00 61.78 92 SER A N 1
ATOM 729 C CA . SER A 1 92 ? 0.917 4.568 -17.215 1.00 61.78 92 SER A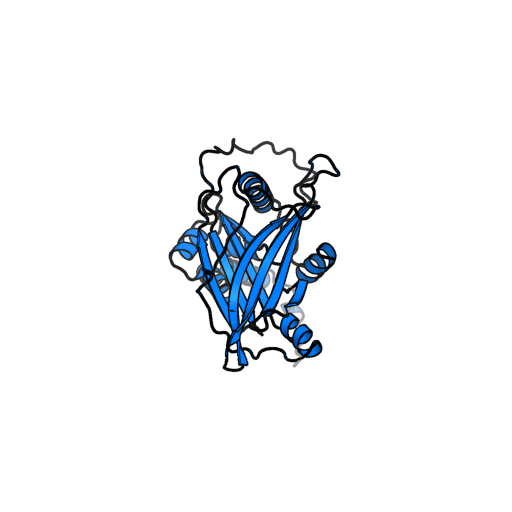 CA 1
ATOM 730 C C . SER A 1 92 ? -0.176 4.168 -16.233 1.00 61.78 92 SER A C 1
ATOM 732 O O . SER A 1 92 ? -0.374 4.834 -15.223 1.00 61.78 92 SER A O 1
ATOM 734 N N . ARG A 1 93 ? -0.932 3.120 -16.577 1.00 82.19 93 ARG A N 1
ATOM 735 C CA . ARG A 1 93 ? -1.863 2.477 -15.648 1.00 82.19 93 ARG A CA 1
ATOM 736 C C . ARG A 1 93 ? -1.030 1.791 -14.577 1.00 82.19 93 ARG A C 1
ATOM 738 O O . ARG A 1 93 ? -0.255 0.887 -14.888 1.00 82.19 93 ARG A O 1
ATOM 745 N N . LEU A 1 94 ? -1.141 2.272 -13.348 1.00 91.06 94 LEU A N 1
ATOM 746 C CA . LEU A 1 94 ? -0.511 1.660 -12.191 1.00 91.06 94 LEU A CA 1
ATOM 747 C C . LEU A 1 94 ? -1.467 0.635 -11.597 1.00 91.06 94 LEU A C 1
ATOM 749 O O . LEU A 1 94 ? -2.684 0.748 -11.725 1.00 91.06 94 LEU A O 1
ATOM 753 N N . ILE A 1 95 ? -0.911 -0.363 -10.928 1.00 94.62 95 ILE A N 1
ATOM 754 C CA . ILE A 1 95 ? -1.697 -1.333 -10.177 1.00 94.62 95 ILE A CA 1
ATOM 755 C C . ILE A 1 95 ? -1.386 -1.143 -8.699 1.00 94.62 95 ILE A C 1
ATOM 757 O O . ILE A 1 95 ? -0.218 -1.135 -8.316 1.00 94.62 95 ILE A O 1
ATOM 761 N N . SER A 1 96 ? -2.419 -0.970 -7.882 1.00 95.81 96 SER A N 1
ATOM 762 C CA . SER A 1 96 ? -2.311 -0.943 -6.425 1.00 95.81 96 SER A CA 1
ATOM 763 C C . SER A 1 96 ? -2.635 -2.326 -5.883 1.00 95.81 96 SER A C 1
ATOM 765 O O . SER A 1 96 ? -3.751 -2.809 -6.058 1.00 95.81 96 SER A O 1
ATOM 767 N N . ALA A 1 97 ? -1.660 -2.950 -5.235 1.00 97.38 97 ALA A N 1
ATOM 768 C CA . ALA A 1 97 ? -1.799 -4.202 -4.507 1.00 97.38 97 ALA A CA 1
ATOM 769 C C . ALA A 1 97 ? -1.721 -3.888 -3.007 1.00 97.38 97 ALA A C 1
ATOM 771 O O . ALA A 1 97 ? -0.699 -3.379 -2.533 1.00 97.38 97 ALA A O 1
ATOM 772 N N . VAL A 1 98 ? -2.825 -4.096 -2.286 1.00 97.31 98 VAL A N 1
ATOM 773 C CA . VAL A 1 98 ? -2.985 -3.611 -0.910 1.00 97.31 98 VAL A CA 1
ATOM 774 C C . VAL A 1 98 ? -3.339 -4.750 0.021 1.00 97.31 98 VAL A C 1
ATOM 776 O O . VAL A 1 98 ? -4.285 -5.486 -0.244 1.00 97.31 98 VAL A O 1
ATOM 779 N N . ASP A 1 99 ? -2.602 -4.860 1.126 1.00 97.56 99 ASP A N 1
ATOM 780 C CA . ASP A 1 99 ? -2.804 -5.873 2.159 1.00 97.56 99 ASP A CA 1
ATOM 781 C C . ASP A 1 99 ? -2.744 -5.239 3.554 1.00 97.56 99 ASP A C 1
ATOM 783 O O . ASP A 1 99 ? -1.792 -4.526 3.887 1.00 97.56 99 ASP A O 1
ATOM 787 N N . ILE A 1 100 ? -3.752 -5.521 4.381 1.00 96.94 100 ILE A N 1
ATOM 788 C CA . ILE A 1 100 ? -3.860 -5.066 5.772 1.00 96.94 100 ILE A CA 1
ATOM 789 C C . ILE A 1 100 ? -3.858 -6.283 6.690 1.00 96.94 100 ILE A C 1
ATOM 791 O O . ILE A 1 100 ? -4.572 -7.264 6.460 1.00 96.94 100 ILE A O 1
ATOM 795 N N . TYR A 1 101 ? -3.080 -6.191 7.763 1.00 95.94 101 TYR A N 1
ATOM 796 C CA . TYR A 1 101 ? -2.911 -7.243 8.753 1.00 95.94 101 TYR A CA 1
ATOM 797 C C . TYR A 1 101 ? -3.169 -6.728 10.157 1.00 95.94 101 TYR A C 1
ATOM 799 O O . TYR A 1 101 ? -2.789 -5.610 10.486 1.00 95.94 101 TYR A O 1
ATOM 807 N N . HIS A 1 102 ? -3.697 -7.601 11.008 1.00 94.25 102 HIS A N 1
ATOM 808 C CA . HIS A 1 102 ? -3.766 -7.424 12.452 1.00 94.25 102 HIS A CA 1
ATOM 809 C C . HIS A 1 102 ? -3.070 -8.611 13.123 1.00 94.25 102 HIS A C 1
ATOM 811 O O . HIS A 1 102 ? -3.434 -9.763 12.887 1.00 94.25 102 HIS A O 1
ATOM 817 N N . GLN A 1 103 ? -2.037 -8.360 13.932 1.00 92.06 103 GLN A N 1
ATOM 818 C CA . GLN A 1 103 ? -1.230 -9.403 14.590 1.00 92.06 103 GLN A CA 1
ATOM 819 C C . GLN A 1 103 ? -0.720 -10.481 13.611 1.00 92.06 103 GLN A C 1
ATOM 821 O O . GLN A 1 103 ? -0.768 -11.676 13.897 1.00 92.06 103 GLN A O 1
ATOM 826 N N . LYS A 1 104 ? -0.237 -10.056 12.433 1.00 89.25 104 LYS A N 1
ATOM 827 C CA . LYS A 1 104 ? 0.228 -10.929 11.330 1.00 89.25 104 LYS A CA 1
ATOM 828 C C . LYS A 1 104 ? -0.861 -11.802 10.692 1.00 89.25 104 LYS A C 1
ATOM 830 O O . LYS A 1 104 ? -0.551 -12.628 9.838 1.00 89.25 104 LYS A O 1
ATOM 835 N N . ARG A 1 105 ? -2.128 -11.632 11.072 1.00 91.88 105 ARG A N 1
ATOM 836 C CA . ARG A 1 105 ? -3.266 -12.258 10.396 1.00 91.88 105 ARG A CA 1
ATOM 837 C C . ARG A 1 105 ? -3.807 -11.298 9.357 1.00 91.88 105 ARG A C 1
ATOM 839 O O . ARG A 1 105 ? -3.985 -10.118 9.640 1.00 91.88 105 ARG A O 1
ATOM 846 N N . HIS A 1 106 ? -4.042 -11.816 8.162 1.00 92.00 106 HIS A N 1
ATOM 847 C CA . HIS A 1 106 ? -4.650 -11.070 7.072 1.00 92.00 106 HIS A CA 1
ATOM 848 C C . HIS A 1 106 ? -6.074 -10.630 7.450 1.00 92.00 106 HIS A C 1
ATOM 850 O O . HIS A 1 106 ? -6.829 -11.410 8.033 1.00 92.00 106 HIS A O 1
ATOM 856 N N . VAL A 1 107 ? -6.399 -9.368 7.162 1.00 93.31 107 VAL A N 1
ATOM 857 C CA . VAL A 1 107 ? -7.714 -8.757 7.420 1.00 93.31 107 VAL A CA 1
ATOM 858 C C . VAL A 1 107 ? -8.362 -8.301 6.118 1.00 93.31 107 VAL A C 1
ATOM 860 O O . VAL A 1 107 ? -9.544 -8.540 5.901 1.00 93.31 107 VAL A O 1
ATOM 863 N N . PHE A 1 108 ? -7.587 -7.660 5.245 1.00 94.62 108 PHE A N 1
ATOM 864 C CA . PHE A 1 108 ? -8.072 -7.085 3.996 1.00 94.62 108 PHE A CA 1
ATOM 865 C C . PHE A 1 108 ? -7.014 -7.252 2.910 1.00 94.62 108 PHE A C 1
ATOM 867 O O . PHE A 1 108 ? -5.828 -7.057 3.170 1.00 94.62 108 PHE A O 1
ATOM 874 N N . SER A 1 109 ? -7.420 -7.658 1.707 1.00 95.75 109 SER A N 1
ATOM 875 C CA . SER A 1 109 ? -6.556 -7.660 0.524 1.00 95.75 109 SER A CA 1
ATOM 876 C C . SER A 1 109 ? -7.375 -7.290 -0.697 1.00 95.75 109 SER A C 1
ATOM 878 O O . SER A 1 109 ? -8.454 -7.849 -0.904 1.00 95.75 109 SER A O 1
ATOM 880 N N . LYS A 1 110 ? -6.880 -6.342 -1.492 1.00 95.56 110 LYS A N 1
ATOM 881 C CA . LYS A 1 110 ? -7.535 -5.924 -2.731 1.00 95.56 110 LYS A CA 1
ATOM 882 C C . LYS A 1 110 ? -6.502 -5.436 -3.736 1.00 95.56 110 LYS A C 1
ATOM 884 O O . LYS A 1 110 ? -5.446 -4.910 -3.380 1.00 95.56 110 LYS A O 1
ATOM 889 N N . VAL A 1 111 ? -6.826 -5.636 -5.008 1.00 96.06 111 VAL A N 1
ATOM 890 C CA . VAL A 1 111 ? -6.052 -5.150 -6.147 1.00 96.06 111 VAL A CA 1
ATOM 891 C C . VAL A 1 111 ? -6.945 -4.229 -6.961 1.00 96.06 111 VAL A C 1
ATOM 893 O O . VAL A 1 111 ? -8.074 -4.599 -7.277 1.00 96.06 111 VAL A O 1
ATOM 896 N N . VAL A 1 112 ? -6.438 -3.052 -7.316 1.00 94.44 112 VAL A N 1
ATOM 897 C CA . VAL A 1 112 ? -7.123 -2.114 -8.214 1.00 94.44 112 VAL A CA 1
ATOM 898 C C . VAL A 1 112 ? -6.143 -1.580 -9.252 1.00 94.44 112 VAL A C 1
ATOM 900 O O . VAL A 1 112 ? -5.010 -1.224 -8.925 1.00 94.44 112 VAL A O 1
ATOM 903 N N . GLU A 1 113 ? -6.556 -1.545 -10.516 1.00 90.62 113 GLU A N 1
ATOM 904 C CA . GLU A 1 113 ? -5.804 -0.868 -11.574 1.00 90.62 113 GLU A CA 1
ATOM 905 C C . GLU A 1 113 ? -6.313 0.570 -11.686 1.00 90.62 113 GLU A C 1
ATOM 907 O O . GLU A 1 113 ? -7.514 0.808 -11.784 1.00 90.62 113 GLU A O 1
ATOM 912 N N . THR A 1 114 ? -5.406 1.542 -11.659 1.00 83.12 114 THR A N 1
ATOM 913 C CA . THR A 1 114 ? -5.777 2.948 -11.792 1.00 83.12 114 THR A CA 1
ATOM 914 C C . THR A 1 114 ? -6.147 3.250 -13.238 1.00 83.12 114 THR A C 1
ATOM 916 O O . THR A 1 114 ? -5.394 2.912 -14.162 1.00 83.12 114 THR A O 1
ATOM 919 N N . GLU A 1 115 ? -7.256 3.956 -13.440 1.00 70.94 115 GLU A N 1
ATOM 920 C CA . GLU A 1 115 ? -7.577 4.545 -14.736 1.00 70.94 115 GLU A CA 1
ATOM 921 C C . GLU A 1 115 ? -6.561 5.634 -15.121 1.00 70.94 115 GLU A C 1
ATOM 923 O O . GLU A 1 115 ? -5.695 6.027 -14.336 1.00 70.94 115 GLU A O 1
ATOM 928 N N . SER A 1 116 ? -6.619 6.108 -16.369 1.00 65.38 116 SER A N 1
ATOM 929 C CA . SER A 1 116 ? -5.726 7.181 -16.806 1.00 65.38 116 SER A CA 1
ATOM 930 C C . SER A 1 116 ? -6.048 8.456 -16.030 1.00 65.38 116 SER A C 1
ATOM 932 O O . SER A 1 116 ? -7.072 9.086 -16.280 1.00 65.38 116 SER A O 1
ATOM 934 N N . PHE A 1 117 ? -5.162 8.855 -15.119 1.00 66.44 117 PHE A N 1
ATOM 935 C CA . PHE A 1 117 ? -5.321 10.103 -14.385 1.00 66.44 117 PHE A CA 1
ATOM 936 C C . PHE A 1 117 ? -5.325 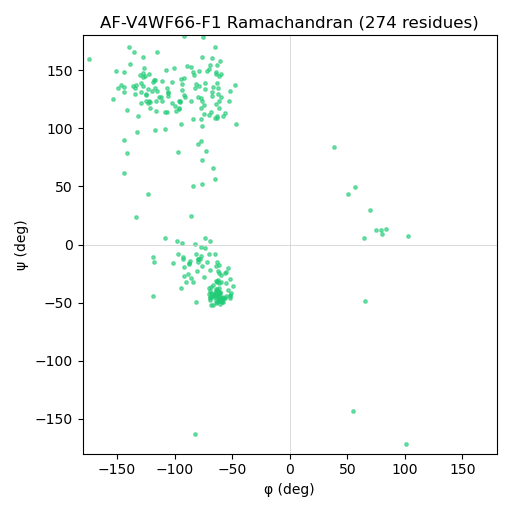11.289 -15.357 1.00 66.44 117 PHE A C 1
ATOM 938 O O . PHE A 1 117 ? -4.395 11.467 -16.148 1.00 66.44 117 PHE A O 1
ATOM 945 N N . GLY A 1 118 ? -6.384 12.097 -15.317 1.00 62.12 118 GLY A N 1
ATOM 946 C CA . GLY A 1 118 ? -6.469 13.318 -16.106 1.00 62.12 118 GLY A CA 1
ATOM 947 C C . GLY A 1 118 ? -5.459 14.365 -15.631 1.00 62.12 118 GLY A C 1
ATOM 948 O O . GLY A 1 118 ? -5.000 14.352 -14.490 1.00 62.12 118 GLY A O 1
ATOM 949 N N . ASN A 1 119 ? -5.150 15.338 -16.491 1.00 67.12 119 ASN A N 1
ATOM 950 C CA . ASN A 1 119 ? -4.195 16.406 -16.159 1.00 67.12 119 ASN A CA 1
ATOM 951 C C . ASN A 1 119 ? -4.633 17.293 -14.980 1.00 67.12 119 ASN A C 1
ATOM 953 O O . ASN A 1 119 ? -3.792 17.955 -14.383 1.00 67.12 119 ASN A O 1
ATOM 957 N N . ARG A 1 120 ? -5.938 17.353 -14.685 1.00 71.62 120 ARG A N 1
ATOM 958 C CA . ARG A 1 120 ? -6.533 18.235 -13.666 1.00 71.62 120 ARG A CA 1
ATOM 959 C C . ARG A 1 120 ? -7.249 17.495 -12.540 1.00 71.62 120 ARG A C 1
ATOM 961 O O . ARG A 1 120 ? -7.629 18.132 -11.565 1.00 71.62 120 ARG A O 1
ATOM 968 N N . SER A 1 121 ? -7.469 16.188 -12.677 1.00 78.62 121 SER A N 1
ATOM 969 C CA . SER A 1 121 ? -8.084 15.401 -11.611 1.00 78.62 121 SER A CA 1
ATOM 970 C C . SER A 1 121 ? -7.066 15.195 -10.492 1.00 78.62 121 SER A C 1
ATOM 972 O O . SER A 1 121 ? -5.899 14.924 -10.801 1.00 78.62 121 SER A O 1
ATOM 974 N N . PRO A 1 122 ? -7.475 15.287 -9.222 1.00 83.81 122 PRO A N 1
ATOM 975 C CA . PRO A 1 122 ? -6.594 14.937 -8.124 1.00 83.81 122 PRO A CA 1
ATOM 976 C C . PRO A 1 122 ? -6.152 13.472 -8.231 1.00 83.81 122 PRO A C 1
ATOM 978 O O . PRO A 1 122 ? -6.909 12.619 -8.703 1.00 83.81 122 PRO A O 1
ATOM 981 N N . PHE A 1 123 ? -4.931 13.166 -7.796 1.00 86.44 123 PHE A N 1
ATOM 982 C CA . PHE A 1 123 ? -4.522 11.776 -7.638 1.00 86.44 123 PHE A CA 1
ATOM 983 C C . PHE A 1 123 ? -5.191 11.203 -6.390 1.00 86.44 123 PHE A C 1
ATOM 985 O O . PHE A 1 123 ? -4.890 11.609 -5.264 1.00 86.44 123 PHE A O 1
ATOM 992 N N . ARG A 1 124 ? -6.103 10.256 -6.598 1.00 89.50 124 ARG A N 1
ATOM 993 C CA . ARG A 1 124 ? -6.737 9.492 -5.529 1.00 89.50 124 ARG A CA 1
ATOM 994 C C . ARG A 1 124 ? -7.012 8.080 -6.014 1.00 89.50 124 ARG A C 1
ATOM 996 O O . ARG A 1 124 ? -7.455 7.888 -7.144 1.00 89.50 124 ARG A O 1
ATOM 1003 N N . VAL A 1 125 ? -6.737 7.105 -5.161 1.00 92.31 125 VAL A N 1
ATOM 1004 C CA . VAL A 1 125 ? -7.104 5.708 -5.386 1.00 92.31 125 VAL A CA 1
ATOM 1005 C C . VAL A 1 125 ? -7.984 5.281 -4.227 1.00 92.31 125 VAL A C 1
ATOM 1007 O O . VAL A 1 125 ? -7.532 5.288 -3.086 1.00 92.31 125 VAL A O 1
ATOM 1010 N N . GLU A 1 126 ? -9.227 4.923 -4.521 1.00 93.19 126 GLU A N 1
ATOM 1011 C CA . GLU A 1 126 ? -10.166 4.355 -3.556 1.00 93.19 126 GLU A CA 1
ATOM 1012 C C . GLU A 1 126 ? -10.325 2.866 -3.838 1.00 93.19 126 GLU A C 1
ATOM 1014 O O . GLU A 1 126 ? -10.420 2.442 -4.990 1.00 93.19 126 GLU A O 1
ATOM 1019 N N . LEU A 1 127 ? -10.282 2.058 -2.782 1.00 93.81 127 LEU A N 1
ATOM 1020 C CA . LEU A 1 127 ? -10.416 0.608 -2.890 1.00 93.81 127 LEU A CA 1
ATOM 1021 C C . LEU A 1 127 ? -11.809 0.121 -2.522 1.00 93.81 127 LEU A C 1
ATOM 1023 O O . LEU A 1 127 ? -12.100 -1.031 -2.803 1.00 93.81 127 LEU A O 1
ATOM 1027 N N . LEU A 1 128 ? -12.639 0.919 -1.864 1.00 92.38 128 LEU A N 1
ATOM 1028 C CA . LEU A 1 128 ? -13.990 0.535 -1.464 1.00 92.38 128 LEU A CA 1
ATOM 1029 C C . LEU A 1 128 ? -14.957 1.595 -1.957 1.00 92.38 128 LEU A C 1
ATOM 1031 O O . LEU A 1 128 ? -14.661 2.785 -1.836 1.00 92.38 128 LEU A O 1
ATOM 1035 N N . ASP A 1 129 ? -16.079 1.143 -2.505 1.00 89.38 129 ASP A N 1
ATOM 1036 C CA . ASP A 1 129 ? -17.209 2.027 -2.743 1.00 89.38 129 ASP A CA 1
ATOM 1037 C C . ASP A 1 129 ? -17.816 2.435 -1.388 1.00 89.38 129 ASP A C 1
ATOM 1039 O O . ASP A 1 129 ? -17.682 1.686 -0.418 1.00 89.38 129 ASP A O 1
ATOM 1043 N N . PRO A 1 130 ? -18.502 3.587 -1.281 1.00 83.00 130 PRO A N 1
ATOM 1044 C CA . PRO A 1 130 ? -19.068 4.056 -0.010 1.00 83.00 130 PRO A CA 1
ATOM 1045 C C . PRO A 1 130 ? -20.012 3.062 0.688 1.00 83.00 130 PRO A C 1
ATOM 1047 O O . PRO A 1 130 ? -20.187 3.131 1.900 1.00 83.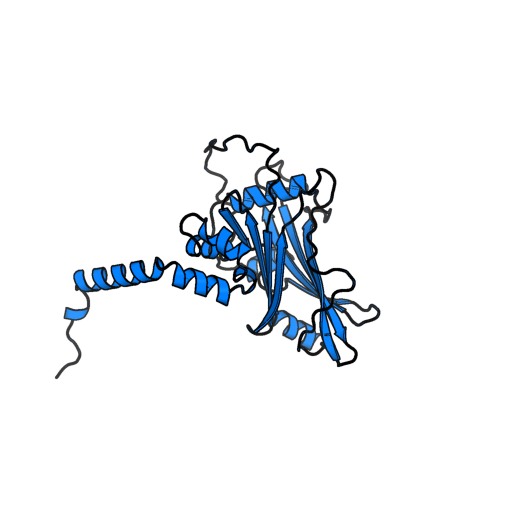00 130 PRO A O 1
ATOM 1050 N N . GLU A 1 131 ? -20.604 2.141 -0.075 1.00 85.44 131 GLU A N 1
ATOM 1051 C CA . GLU A 1 131 ? -21.530 1.114 0.415 1.00 85.44 131 GLU A CA 1
ATOM 1052 C C . GLU A 1 131 ? -20.828 -0.211 0.773 1.00 85.44 131 GLU A C 1
ATOM 1054 O O . GLU A 1 131 ? -21.425 -1.093 1.397 1.00 85.44 131 GLU A O 1
ATOM 1059 N N . ASP A 1 132 ? -19.562 -0.380 0.376 1.00 89.19 132 ASP A N 1
ATOM 1060 C CA . ASP A 1 132 ? -18.806 -1.601 0.626 1.00 89.19 132 ASP A CA 1
ATOM 1061 C C . ASP A 1 132 ? -18.270 -1.613 2.060 1.00 89.19 132 ASP A C 1
ATOM 1063 O O . ASP A 1 132 ? -17.521 -0.733 2.485 1.00 89.19 132 ASP A O 1
ATOM 1067 N N . THR A 1 133 ? -18.555 -2.690 2.794 1.00 89.69 133 THR A N 1
ATOM 1068 C CA . THR A 1 133 ? -17.940 -2.926 4.105 1.00 89.69 133 THR A CA 1
ATOM 1069 C C . THR A 1 133 ? -17.346 -4.326 4.181 1.00 89.69 133 THR A C 1
ATOM 1071 O O . THR A 1 133 ? -17.930 -5.302 3.707 1.00 89.69 133 THR A O 1
ATOM 1074 N N . VAL A 1 134 ? -16.159 -4.442 4.780 1.00 90.19 134 VAL A N 1
ATOM 1075 C CA . VAL A 1 134 ? -15.476 -5.729 4.968 1.00 90.19 134 VAL A CA 1
ATOM 1076 C C . VAL A 1 134 ? -15.357 -6.022 6.462 1.00 90.19 134 VAL A C 1
ATOM 1078 O O . VAL A 1 134 ? -14.642 -5.301 7.161 1.00 90.19 134 VAL A O 1
ATOM 1081 N N . PRO A 1 135 ? -16.016 -7.072 6.985 1.00 87.12 135 PRO A N 1
ATOM 1082 C CA . PRO A 1 135 ? -15.991 -7.363 8.410 1.00 87.12 135 PRO A CA 1
ATOM 1083 C C . PRO A 1 135 ? -14.595 -7.795 8.858 1.00 87.12 135 PRO A C 1
ATOM 1085 O O . PRO A 1 135 ? -14.026 -8.756 8.334 1.00 87.12 135 PRO A O 1
ATOM 1088 N N . ALA A 1 136 ? -14.070 -7.141 9.891 1.00 81.94 136 ALA A N 1
ATOM 1089 C CA . ALA A 1 136 ? -12.881 -7.585 10.592 1.00 81.94 136 ALA A CA 1
ATOM 1090 C C . ALA A 1 136 ? -13.285 -8.163 11.949 1.00 81.94 136 ALA A C 1
ATOM 1092 O O . ALA A 1 136 ? -14.046 -7.581 12.712 1.00 81.94 136 ALA A O 1
ATOM 1093 N N . ARG A 1 137 ? -12.778 -9.354 12.279 1.00 84.44 137 ARG A N 1
ATOM 1094 C CA . ARG A 1 137 ? -13.045 -10.027 13.565 1.00 84.44 137 ARG A CA 1
ATOM 1095 C C . ARG A 1 137 ? -12.233 -9.387 14.702 1.00 84.44 137 ARG A C 1
ATOM 1097 O O . ARG A 1 137 ? -11.469 -10.073 15.378 1.00 84.44 137 ARG A O 1
ATOM 1104 N N . ILE A 1 138 ? -12.329 -8.069 14.834 1.00 89.94 138 ILE A N 1
ATOM 1105 C CA . ILE A 1 138 ? -11.526 -7.218 15.710 1.00 89.94 138 ILE A CA 1
ATOM 1106 C C . ILE A 1 138 ? -12.504 -6.352 16.512 1.00 89.94 138 ILE A C 1
ATOM 1108 O O . ILE A 1 138 ? -13.306 -5.659 15.892 1.00 89.94 138 ILE A O 1
ATOM 1112 N N . PRO A 1 139 ? -12.490 -6.406 17.854 1.00 87.81 139 PRO A N 1
ATOM 1113 C CA . PRO A 1 139 ? -13.378 -5.589 18.680 1.00 87.81 139 PRO A CA 1
ATOM 1114 C C . PRO A 1 139 ? -13.106 -4.089 18.530 1.00 87.81 139 PRO A C 1
ATOM 1116 O O . PRO A 1 139 ? -11.947 -3.695 18.379 1.00 87.81 139 PRO A O 1
ATOM 1119 N N . HIS A 1 140 ? -14.152 -3.265 18.626 1.00 86.44 140 HIS A N 1
ATOM 1120 C CA . HIS A 1 140 ? -14.000 -1.809 18.670 1.00 86.44 140 HIS A CA 1
ATOM 1121 C C . HIS A 1 140 ? -13.301 -1.362 19.977 1.00 86.44 140 HIS A C 1
ATOM 1123 O O . HIS A 1 140 ? -13.619 -1.879 21.053 1.00 86.44 140 HIS A O 1
ATOM 1129 N N . PRO A 1 141 ? -12.328 -0.432 19.924 1.00 86.25 141 PRO A N 1
ATOM 1130 C CA . PRO A 1 141 ? -11.617 0.043 21.109 1.00 86.25 141 PRO A CA 1
ATOM 1131 C C . PRO A 1 141 ? -12.465 1.024 21.932 1.00 86.25 141 PRO A C 1
ATOM 1133 O O . PRO A 1 141 ? -12.866 2.081 21.450 1.00 86.25 141 PRO A O 1
ATOM 1136 N N . VAL A 1 142 ? -12.684 0.720 23.214 1.00 84.25 142 VAL A N 1
ATOM 1137 C CA . VAL A 1 142 ? -13.552 1.551 24.074 1.00 84.25 142 VAL A CA 1
ATOM 1138 C C . VAL A 1 142 ? -12.830 2.711 24.774 1.00 84.25 142 VAL A C 1
ATOM 1140 O O . VAL A 1 142 ? -13.494 3.643 25.217 1.00 84.25 142 VAL A O 1
ATOM 1143 N N . ASP A 1 143 ? -11.494 2.698 24.844 1.00 85.06 143 ASP A N 1
ATOM 1144 C CA . ASP A 1 143 ? -10.685 3.754 25.470 1.00 85.06 143 ASP A CA 1
ATOM 1145 C C . ASP A 1 143 ? -9.401 4.082 24.677 1.00 85.06 143 ASP A C 1
ATOM 1147 O O . ASP A 1 143 ? -9.026 3.388 23.725 1.00 85.06 143 ASP A O 1
ATOM 1151 N N . GLU A 1 144 ? -8.719 5.166 25.065 1.00 84.62 144 GLU A N 1
ATOM 1152 C CA . GLU A 1 144 ? -7.486 5.637 24.413 1.00 84.62 144 GLU A CA 1
ATOM 1153 C C . GLU A 1 144 ? -6.329 4.635 24.514 1.00 84.62 144 GLU A C 1
ATOM 1155 O O . GLU A 1 144 ? -5.503 4.527 23.605 1.00 84.62 144 GLU A O 1
ATOM 1160 N N . ARG A 1 145 ? -6.267 3.858 25.599 1.00 88.00 145 ARG A N 1
ATOM 1161 C CA . ARG A 1 145 ? -5.206 2.869 25.790 1.00 88.00 145 ARG A CA 1
ATOM 1162 C C . ARG A 1 145 ? -5.363 1.715 24.802 1.00 88.00 145 ARG A C 1
ATOM 1164 O O . ARG A 1 145 ? -4.391 1.321 24.161 1.00 88.00 145 ARG A O 1
ATOM 1171 N N . MET A 1 146 ? -6.581 1.203 24.644 1.00 88.00 146 MET A N 1
ATOM 1172 C CA . MET A 1 146 ? -6.906 0.205 23.630 1.00 88.00 146 MET A CA 1
ATOM 1173 C C . MET A 1 146 ? -6.671 0.735 22.223 1.00 88.00 146 MET A C 1
ATOM 1175 O O . MET A 1 146 ? -6.183 -0.021 21.394 1.00 88.00 146 MET A O 1
ATOM 1179 N N . MET A 1 147 ? -6.958 2.010 21.954 1.00 86.94 147 MET A N 1
ATOM 1180 C CA . MET A 1 147 ? -6.666 2.642 20.662 1.00 86.94 147 MET A CA 1
ATOM 1181 C C . MET A 1 147 ? -5.174 2.591 20.305 1.00 86.94 147 MET A C 1
ATOM 1183 O O . MET A 1 147 ? -4.821 2.183 19.196 1.00 86.94 147 MET A O 1
ATOM 1187 N N . LEU A 1 148 ? -4.298 2.945 21.250 1.00 84.81 148 LEU A N 1
ATOM 1188 C CA . LEU A 1 148 ? -2.846 2.874 21.058 1.00 84.81 148 LEU A CA 1
ATOM 1189 C C . LEU A 1 148 ? -2.380 1.426 20.835 1.00 84.81 148 LEU A C 1
ATOM 1191 O O . LEU A 1 148 ? -1.712 1.128 19.845 1.00 84.81 148 LEU A O 1
ATOM 1195 N N . GLU A 1 149 ? -2.807 0.500 21.701 1.00 89.88 149 GLU A N 1
ATOM 1196 C CA . GLU A 1 149 ? -2.464 -0.923 21.574 1.00 89.88 149 GLU A CA 1
ATOM 1197 C C . GLU A 1 149 ? -3.008 -1.554 20.280 1.00 89.88 149 GLU A C 1
ATOM 1199 O O . GLU A 1 149 ? -2.418 -2.499 19.747 1.00 89.88 149 GLU A O 1
ATOM 1204 N N . LEU A 1 150 ? -4.143 -1.060 19.779 1.00 89.75 150 LEU A N 1
ATOM 1205 C CA . LEU A 1 150 ? -4.754 -1.496 18.531 1.00 89.75 150 LEU A CA 1
ATOM 1206 C C . LEU A 1 150 ? -3.902 -1.065 17.335 1.00 89.75 150 LEU A C 1
ATOM 1208 O O . LEU A 1 150 ? -3.589 -1.900 16.485 1.00 89.75 150 LEU A O 1
ATOM 1212 N N . GLY A 1 151 ? -3.473 0.199 17.299 1.00 89.31 151 GLY A N 1
ATOM 1213 C CA . GLY A 1 151 ? -2.569 0.731 16.275 1.00 89.31 151 GLY A CA 1
ATOM 1214 C C . GLY A 1 151 ? -1.301 -0.105 16.109 1.00 89.31 151 GLY A C 1
ATOM 1215 O O . GLY A 1 151 ? -0.957 -0.519 14.998 1.00 89.31 151 GLY A O 1
ATOM 1216 N N . ASP A 1 152 ? -0.675 -0.466 17.229 1.00 90.56 152 ASP A N 1
ATOM 1217 C CA . ASP A 1 152 ? 0.542 -1.284 17.266 1.00 90.56 152 ASP A CA 1
ATOM 1218 C C . ASP A 1 152 ? 0.351 -2.702 16.725 1.00 90.56 152 ASP A C 1
ATOM 1220 O O . ASP A 1 152 ? 1.319 -3.380 16.362 1.00 90.56 152 ASP A O 1
ATOM 1224 N N . ARG A 1 153 ? -0.886 -3.186 16.633 1.00 93.88 153 ARG A N 1
ATOM 1225 C CA . ARG A 1 153 ? -1.196 -4.523 16.116 1.00 93.88 153 ARG A CA 1
ATOM 1226 C C . ARG A 1 153 ? -1.475 -4.524 14.624 1.00 93.88 153 ARG A C 1
ATOM 1228 O O . ARG A 1 153 ? -1.355 -5.591 14.015 1.00 93.88 153 ARG A O 1
ATOM 1235 N N . PHE A 1 154 ? -1.792 -3.374 14.037 1.00 95.00 154 PHE A N 1
ATOM 1236 C CA . PHE A 1 154 ? -2.011 -3.262 12.605 1.00 95.00 154 PHE A CA 1
ATOM 1237 C C . PHE A 1 154 ? -0.711 -3.078 11.831 1.00 95.00 154 PHE A C 1
ATOM 1239 O O . PHE A 1 154 ? 0.269 -2.509 12.319 1.00 95.00 154 PHE A O 1
ATOM 1246 N N . THR A 1 155 ? -0.696 -3.602 10.610 1.00 95.50 155 THR A N 1
ATOM 1247 C CA . THR A 1 155 ? 0.310 -3.279 9.599 1.00 95.50 155 THR A CA 1
ATOM 1248 C C . THR A 1 155 ? -0.324 -3.250 8.220 1.00 95.50 155 THR A C 1
ATOM 1250 O O . THR A 1 155 ? -1.228 -4.039 7.944 1.00 95.50 155 THR A O 1
ATOM 1253 N N . LEU A 1 156 ? 0.193 -2.403 7.338 1.00 95.88 156 LEU A N 1
ATOM 1254 C CA . LEU A 1 156 ? -0.309 -2.239 5.979 1.00 95.88 156 LEU A CA 1
ATOM 1255 C C . LEU A 1 156 ? 0.839 -2.325 4.972 1.00 95.88 156 LEU A C 1
ATOM 1257 O O . LEU A 1 156 ? 1.959 -1.906 5.253 1.00 95.88 156 LEU A O 1
ATOM 1261 N N . SER A 1 157 ? 0.567 -2.884 3.797 1.00 95.56 157 SER A N 1
ATOM 1262 C CA . SER A 1 157 ? 1.405 -2.739 2.607 1.00 95.56 157 SER A CA 1
ATOM 1263 C C . SER A 1 157 ? 0.563 -2.196 1.466 1.00 95.56 157 SER A C 1
ATOM 1265 O O . SER A 1 157 ? -0.446 -2.798 1.115 1.00 95.56 157 SER A O 1
ATOM 1267 N N . TRP A 1 158 ? 0.989 -1.072 0.889 1.00 96.31 158 TRP A N 1
ATOM 1268 C CA . TRP A 1 158 ? 0.415 -0.529 -0.340 1.00 96.31 158 TRP A CA 1
ATOM 1269 C C . TRP A 1 158 ? 1.495 -0.525 -1.405 1.00 96.31 158 TRP A C 1
ATOM 1271 O O . TRP A 1 158 ? 2.346 0.365 -1.434 1.00 96.31 158 TRP A O 1
ATOM 1281 N N . ILE A 1 159 ? 1.486 -1.534 -2.267 1.00 95.62 159 ILE A N 1
ATOM 1282 C CA . ILE A 1 159 ? 2.484 -1.688 -3.319 1.00 95.62 159 ILE A CA 1
ATOM 1283 C C . ILE A 1 159 ? 1.899 -1.156 -4.618 1.00 95.62 159 ILE A C 1
ATOM 1285 O O . ILE A 1 159 ? 0.953 -1.718 -5.166 1.00 95.62 159 ILE A O 1
ATOM 1289 N N . LEU A 1 160 ? 2.491 -0.076 -5.123 1.00 94.31 160 LEU A N 1
ATOM 1290 C CA . LEU A 1 160 ? 2.266 0.363 -6.490 1.00 94.31 160 LEU A CA 1
ATOM 1291 C C . LEU A 1 160 ? 3.162 -0.423 -7.441 1.00 94.31 160 LEU A C 1
ATOM 1293 O O . LEU A 1 160 ? 4.362 -0.568 -7.207 1.00 94.31 160 LEU A O 1
ATOM 1297 N N . ILE A 1 161 ? 2.575 -0.881 -8.539 1.00 95.00 161 ILE A N 1
ATOM 1298 C CA . ILE A 1 161 ? 3.219 -1.675 -9.581 1.00 95.00 161 ILE A CA 1
ATOM 1299 C C . ILE A 1 161 ? 3.067 -0.927 -10.901 1.00 95.00 161 ILE A C 1
ATOM 1301 O O . ILE A 1 161 ? 1.951 -0.638 -11.331 1.00 95.00 161 ILE A O 1
ATOM 1305 N N . ASP A 1 162 ? 4.187 -0.637 -11.561 1.00 92.94 162 ASP A N 1
ATOM 1306 C CA . ASP A 1 162 ? 4.200 -0.191 -12.952 1.00 92.94 162 ASP A CA 1
ATOM 1307 C C . ASP A 1 162 ? 4.416 -1.422 -13.849 1.00 92.94 162 ASP A C 1
ATOM 1309 O O . ASP A 1 162 ? 5.546 -1.917 -13.943 1.00 92.94 162 ASP A O 1
ATOM 1313 N N . PRO A 1 163 ? 3.366 -1.943 -14.513 1.00 92.00 163 PRO A N 1
ATOM 1314 C CA . PRO A 1 163 ? 3.482 -3.132 -15.352 1.00 92.00 163 PRO A CA 1
ATOM 1315 C C . PRO A 1 163 ? 4.305 -2.883 -16.624 1.00 92.00 163 PRO A C 1
ATOM 1317 O O . PRO A 1 163 ? 4.840 -3.827 -17.199 1.00 92.00 163 PRO A O 1
ATOM 1320 N N . ILE A 1 164 ? 4.435 -1.627 -17.070 1.00 89.56 164 ILE A N 1
ATOM 1321 C CA . ILE A 1 164 ? 5.178 -1.263 -18.283 1.00 89.56 164 ILE A CA 1
ATOM 1322 C C . ILE A 1 164 ? 6.672 -1.186 -17.971 1.00 89.56 164 ILE A C 1
ATOM 1324 O O . ILE A 1 164 ? 7.494 -1.768 -18.682 1.00 89.56 164 ILE A O 1
ATOM 1328 N N . ARG A 1 165 ? 7.037 -0.468 -16.902 1.00 88.56 165 ARG A N 1
ATOM 1329 C CA . ARG A 1 165 ? 8.434 -0.336 -16.458 1.00 88.56 165 ARG A CA 1
ATOM 1330 C C . ARG A 1 165 ? 8.915 -1.544 -15.665 1.00 88.56 165 ARG A C 1
ATOM 1332 O O . ARG A 1 165 ? 10.124 -1.711 -15.516 1.00 88.56 165 ARG A O 1
ATOM 1339 N N . ARG A 1 166 ? 7.988 -2.391 -15.208 1.00 92.50 166 ARG A N 1
ATOM 1340 C CA . ARG A 1 166 ? 8.243 -3.595 -14.412 1.00 92.50 166 ARG A CA 1
ATOM 1341 C C . ARG A 1 166 ? 9.021 -3.269 -13.142 1.00 92.50 166 ARG A C 1
ATOM 1343 O O . ARG A 1 166 ? 10.067 -3.850 -12.860 1.00 92.50 166 ARG A O 1
ATOM 1350 N N . ARG A 1 167 ? 8.518 -2.258 -12.435 1.00 92.12 167 ARG A N 1
ATOM 1351 C CA . ARG A 1 167 ? 9.025 -1.786 -11.145 1.00 92.12 167 ARG A CA 1
ATOM 1352 C C . ARG A 1 167 ? 7.885 -1.753 -10.146 1.00 92.12 167 ARG A C 1
ATOM 1354 O O . ARG A 1 167 ? 6.729 -1.560 -10.526 1.00 92.12 167 ARG A O 1
ATOM 1361 N N . ALA A 1 168 ? 8.231 -1.913 -8.879 1.00 93.56 168 ALA A N 1
ATOM 1362 C CA . ALA A 1 168 ? 7.297 -1.745 -7.779 1.00 93.56 168 ALA A CA 1
ATOM 1363 C C . ALA A 1 168 ? 7.846 -0.776 -6.725 1.00 93.56 168 ALA A C 1
ATOM 1365 O O . ALA A 1 168 ? 9.047 -0.473 -6.686 1.00 93.56 168 ALA A O 1
ATOM 1366 N N . MET A 1 169 ? 6.942 -0.257 -5.901 1.00 90.94 169 MET A N 1
ATOM 1367 C CA . MET A 1 169 ? 7.262 0.605 -4.771 1.00 90.94 169 MET A CA 1
ATOM 1368 C C . MET A 1 169 ? 6.176 0.480 -3.707 1.00 90.94 169 MET A C 1
ATOM 1370 O O . MET A 1 169 ? 5.000 0.691 -3.994 1.00 90.94 169 MET A O 1
ATOM 1374 N N . ASN A 1 170 ? 6.568 0.151 -2.477 1.00 91.81 170 ASN A N 1
ATOM 1375 C CA . ASN A 1 170 ? 5.653 0.185 -1.341 1.00 91.81 170 ASN A CA 1
ATOM 1376 C C . ASN A 1 170 ? 5.620 1.598 -0.750 1.00 91.81 170 ASN A C 1
ATOM 1378 O O . ASN A 1 170 ? 6.664 2.131 -0.381 1.00 91.81 170 ASN A O 1
ATOM 1382 N N . LEU A 1 171 ? 4.429 2.190 -0.682 1.00 89.75 171 LEU A N 1
ATOM 1383 C CA . LEU A 1 171 ? 4.206 3.562 -0.216 1.00 89.75 171 LEU A CA 1
ATOM 1384 C C . LEU A 1 171 ? 3.896 3.664 1.278 1.00 89.75 171 LEU A C 1
ATOM 1386 O O . LEU A 1 171 ? 3.838 4.758 1.832 1.00 89.75 171 LEU A O 1
ATOM 1390 N N . SER A 1 172 ? 3.654 2.532 1.931 1.00 90.38 172 SER A N 1
ATOM 1391 C CA . SER A 1 172 ? 3.240 2.511 3.328 1.00 90.38 172 SER A CA 1
ATOM 1392 C C . SER A 1 172 ? 4.425 2.620 4.289 1.00 90.38 172 SER A C 1
ATOM 1394 O O . SER A 1 172 ? 5.486 2.025 4.081 1.00 90.38 172 SER A O 1
ATOM 1396 N N . SER A 1 173 ? 4.197 3.286 5.420 1.00 89.94 173 SER A N 1
ATOM 1397 C CA . SER A 1 173 ? 5.077 3.284 6.599 1.00 89.94 173 SER A CA 1
ATOM 1398 C C . SER A 1 173 ? 5.115 1.943 7.337 1.00 89.94 173 SER A C 1
ATOM 1400 O O . SER A 1 173 ? 5.768 1.837 8.373 1.00 89.94 173 SER A O 1
ATOM 1402 N N . TYR A 1 174 ? 4.426 0.913 6.829 1.00 90.06 174 TYR A N 1
ATOM 1403 C CA . TYR A 1 174 ? 4.167 -0.378 7.469 1.00 90.06 174 TYR A CA 1
ATOM 1404 C C . TYR A 1 174 ? 3.291 -0.300 8.728 1.00 90.06 174 TYR A C 1
ATOM 1406 O O . TYR A 1 174 ? 2.306 -1.029 8.810 1.00 90.06 174 TYR A O 1
ATOM 1414 N N . LYS A 1 175 ? 3.593 0.596 9.671 1.00 92.25 175 LYS A N 1
ATOM 1415 C CA . LYS A 1 175 ? 2.777 0.911 10.853 1.00 92.25 175 LYS A CA 1
ATOM 1416 C C . LYS A 1 175 ? 1.967 2.188 10.662 1.00 92.25 175 LYS A C 1
ATOM 1418 O O . LYS A 1 175 ? 2.410 3.058 9.903 1.00 92.25 175 LYS A O 1
ATOM 1423 N N . PRO A 1 176 ? 0.808 2.314 11.329 1.00 93.25 176 PRO A N 1
ATOM 1424 C CA . PRO A 1 176 ? 0.091 3.574 11.322 1.00 93.25 176 PRO A CA 1
ATOM 1425 C C . PRO A 1 176 ? 0.946 4.652 11.998 1.00 93.25 176 PRO A C 1
ATOM 1427 O O . PRO A 1 176 ? 1.605 4.400 13.004 1.00 93.25 176 PRO A O 1
ATOM 1430 N N . VAL A 1 177 ? 0.944 5.843 11.412 1.00 91.19 177 VAL A N 1
ATOM 1431 C CA . VAL A 1 177 ? 1.572 7.053 11.964 1.00 91.19 177 VAL A CA 1
ATOM 1432 C C . VAL A 1 177 ? 0.577 7.862 12.793 1.00 91.19 177 VAL A C 1
ATOM 1434 O O . VAL A 1 177 ? 0.973 8.549 13.724 1.00 91.19 177 VAL A O 1
ATOM 1437 N N . ILE A 1 178 ? -0.720 7.743 12.488 1.00 90.56 178 ILE A N 1
ATOM 1438 C CA . ILE A 1 178 ? -1.819 8.304 13.281 1.00 90.56 178 ILE A CA 1
ATOM 1439 C C . ILE A 1 178 ? -2.885 7.233 13.460 1.00 90.56 178 ILE A C 1
ATOM 1441 O O . ILE A 1 178 ? -3.246 6.544 12.502 1.00 90.56 178 ILE A O 1
ATOM 1445 N N . VAL A 1 179 ? -3.418 7.144 14.677 1.00 91.69 179 VAL A N 1
ATOM 1446 C CA . VAL A 1 179 ? -4.597 6.348 15.017 1.00 91.69 179 VAL A CA 1
ATOM 1447 C C . VAL A 1 179 ? -5.530 7.243 15.822 1.00 91.69 179 VAL A C 1
ATOM 1449 O O . VAL A 1 179 ? -5.207 7.633 16.939 1.00 91.69 179 VAL A O 1
ATOM 1452 N N . GLU A 1 180 ? -6.664 7.615 15.235 1.00 89.25 180 GLU A N 1
ATOM 1453 C CA . GLU A 1 180 ? -7.603 8.581 15.812 1.00 89.25 180 GLU A CA 1
ATOM 1454 C C . GLU A 1 180 ? -9.023 8.009 15.859 1.00 89.25 180 GLU A C 1
ATOM 1456 O O . GLU A 1 180 ? -9.449 7.283 14.957 1.00 89.25 180 GLU A O 1
ATOM 1461 N N . ARG A 1 181 ? -9.771 8.347 16.913 1.00 86.06 181 ARG A N 1
ATOM 1462 C CA . ARG A 1 181 ? -11.208 8.064 17.009 1.00 86.06 181 ARG A CA 1
ATOM 1463 C C . ARG A 1 181 ? -11.964 9.303 16.552 1.00 86.06 181 ARG A C 1
ATOM 1465 O O . ARG A 1 181 ? -11.774 10.381 17.114 1.00 86.06 181 ARG A O 1
ATOM 1472 N N . ARG A 1 182 ? -12.822 9.164 15.541 1.00 80.19 182 ARG A N 1
ATOM 1473 C CA . ARG A 1 182 ? -13.718 10.234 15.090 1.00 80.19 182 ARG A CA 1
ATOM 1474 C C . ARG A 1 182 ? -15.110 10.017 15.665 1.00 80.19 182 ARG A C 1
ATOM 1476 O O . ARG A 1 182 ? -15.770 9.022 15.372 1.00 80.19 182 ARG A O 1
ATOM 1483 N N . TRP A 1 183 ? -15.556 10.991 16.454 1.00 68.06 183 TRP A N 1
ATOM 1484 C CA . TRP A 1 183 ? -16.900 11.058 17.029 1.00 68.06 183 TRP A CA 1
ATOM 1485 C C . TRP A 1 183 ? -17.921 11.487 15.959 1.00 68.06 183 TRP A C 1
ATOM 1487 O O . TRP A 1 183 ? -18.374 12.627 15.926 1.00 68.06 183 TRP A O 1
ATOM 1497 N N . LEU A 1 184 ? -18.231 10.580 15.035 1.00 59.78 184 LEU A N 1
ATOM 1498 C CA . LEU A 1 184 ? -19.311 10.684 14.045 1.00 59.78 184 LEU A CA 1
ATOM 1499 C C . LEU A 1 184 ? -20.346 9.572 14.326 1.00 59.78 184 LEU A C 1
ATOM 1501 O O . LEU A 1 184 ? -20.026 8.648 15.080 1.00 59.78 184 LEU A O 1
ATOM 1505 N N . PRO A 1 185 ? -21.574 9.617 13.761 1.00 54.62 185 PRO A N 1
ATOM 1506 C CA . PRO A 1 185 ? -22.484 8.472 13.832 1.00 54.62 185 PRO A CA 1
ATOM 1507 C C . PRO A 1 185 ? -21.757 7.212 13.327 1.00 54.62 185 PRO A C 1
ATOM 1509 O O . PRO A 1 185 ? -21.225 7.240 12.221 1.00 54.62 185 PRO A O 1
ATOM 1512 N N . GLY A 1 186 ? -21.684 6.158 14.150 1.00 60.75 186 GLY A N 1
ATOM 1513 C CA . GLY A 1 186 ? -20.992 4.898 13.820 1.00 60.75 186 GLY A CA 1
ATOM 1514 C C . GLY A 1 186 ? -19.606 4.678 14.450 1.00 60.75 186 GLY A C 1
ATOM 1515 O O . GLY A 1 186 ? -18.953 3.713 14.079 1.00 60.75 186 GLY A O 1
ATOM 1516 N N . GLU A 1 187 ? -19.151 5.544 15.374 1.00 77.12 187 GLU A N 1
ATOM 1517 C CA . GLU A 1 187 ? -17.856 5.447 16.090 1.00 77.12 187 GLU A CA 1
ATOM 1518 C C . GLU A 1 187 ? -16.699 4.953 15.203 1.00 77.12 187 GLU A C 1
ATOM 1520 O O . GLU A 1 187 ? -16.343 3.775 15.166 1.00 77.12 187 GLU A O 1
ATOM 1525 N N . GLN A 1 188 ? -16.085 5.872 14.456 1.00 86.94 188 GLN A N 1
ATOM 1526 C CA . GLN A 1 188 ? -15.079 5.497 13.467 1.00 86.94 188 GLN A CA 1
ATOM 1527 C C . GLN A 1 188 ? -13.664 5.553 14.037 1.00 86.94 188 GLN A C 1
ATOM 1529 O O . GLN A 1 188 ? -13.275 6.524 14.689 1.00 86.94 188 GLN A O 1
ATOM 1534 N N . VAL A 1 189 ? -12.853 4.556 13.700 1.00 91.12 189 VAL A N 1
ATOM 1535 C CA . VAL A 1 189 ? -11.404 4.575 13.906 1.00 91.12 189 VAL A CA 1
ATOM 1536 C C . VAL A 1 189 ? -10.738 4.868 12.570 1.00 91.12 189 VAL A C 1
ATOM 1538 O O . VAL A 1 189 ? -10.911 4.133 11.600 1.00 91.12 189 VAL A O 1
ATOM 1541 N N . HIS A 1 190 ? -9.953 5.938 12.510 1.00 92.56 190 HIS A N 1
ATOM 1542 C CA . HIS A 1 190 ? -9.157 6.290 11.339 1.00 92.56 190 HIS A CA 1
ATOM 1543 C C . HIS A 1 190 ? -7.691 5.990 11.617 1.00 92.56 190 HIS A C 1
ATOM 1545 O O . HIS A 1 190 ? -7.122 6.428 12.616 1.00 92.56 190 HIS A O 1
ATOM 1551 N N . MET A 1 191 ? -7.072 5.239 10.715 1.00 94.75 191 MET A N 1
ATOM 1552 C CA . MET A 1 191 ? -5.646 4.950 10.746 1.00 94.75 191 MET A CA 1
ATOM 1553 C C . MET A 1 191 ? -5.000 5.558 9.517 1.00 94.75 191 MET A C 1
ATOM 1555 O O . MET A 1 191 ? -5.381 5.230 8.391 1.00 94.75 191 MET A O 1
ATOM 1559 N N . ARG A 1 192 ? -4.004 6.417 9.726 1.00 93.94 192 ARG A N 1
ATOM 1560 C CA . ARG A 1 192 ? -3.169 6.913 8.635 1.00 93.94 192 ARG A CA 1
ATOM 1561 C C . ARG A 1 192 ? -1.833 6.212 8.616 1.00 93.94 192 ARG A C 1
ATOM 1563 O O . ARG A 1 192 ? -1.209 6.003 9.651 1.00 93.94 192 ARG A O 1
ATOM 1570 N N . TYR A 1 193 ? -1.393 5.909 7.411 1.00 93.12 193 TYR A N 1
ATOM 1571 C CA . TYR A 1 193 ? -0.065 5.430 7.075 1.00 93.12 193 TYR A CA 1
ATOM 1572 C C . TYR A 1 193 ? 0.498 6.421 6.071 1.00 93.12 193 TYR A C 1
ATOM 1574 O O . TYR A 1 193 ? -0.248 6.981 5.266 1.00 93.12 193 TYR A O 1
ATOM 1582 N N . GLY A 1 194 ? 1.800 6.649 6.083 1.00 84.31 194 GLY A N 1
ATOM 1583 C CA . GLY A 1 194 ? 2.337 7.563 5.097 1.00 84.31 194 GLY A CA 1
ATOM 1584 C C . GLY A 1 194 ? 3.836 7.668 5.095 1.00 84.31 194 GLY A C 1
ATOM 1585 O O . GLY A 1 194 ? 4.517 7.329 6.058 1.00 84.31 194 GLY A O 1
ATOM 1586 N N . TRP A 1 195 ? 4.337 8.135 3.964 1.00 78.44 195 TRP A N 1
ATOM 1587 C CA . TRP A 1 195 ? 5.753 8.337 3.732 1.00 78.44 195 TRP A CA 1
ATOM 1588 C C . TRP A 1 195 ? 5.959 9.682 3.050 1.00 78.44 195 TRP A C 1
ATOM 1590 O O . TRP A 1 195 ? 5.245 10.016 2.104 1.00 78.44 195 TRP A O 1
ATOM 1600 N N . VAL A 1 196 ? 6.962 10.434 3.498 1.00 80.62 196 VAL A N 1
ATOM 1601 C CA . VAL A 1 196 ? 7.362 11.684 2.846 1.00 80.62 196 VAL A CA 1
ATOM 1602 C C . VAL A 1 196 ? 8.513 11.412 1.888 1.00 80.62 196 VAL A C 1
ATOM 1604 O O . VAL A 1 196 ? 9.566 10.884 2.261 1.00 80.62 196 VAL A O 1
ATOM 1607 N N . PHE A 1 197 ? 8.300 11.773 0.634 1.00 76.38 197 PHE A N 1
ATOM 1608 C CA . PHE A 1 197 ? 9.179 11.531 -0.491 1.00 76.38 197 PHE A CA 1
ATOM 1609 C C . PHE A 1 197 ? 9.768 12.844 -0.995 1.00 76.38 197 PHE A C 1
ATOM 1611 O O . PHE A 1 197 ? 9.034 13.776 -1.311 1.00 76.38 197 PHE A O 1
ATOM 1618 N N . TYR A 1 198 ? 11.092 12.912 -1.105 1.00 76.12 198 TYR A N 1
ATOM 1619 C CA . TYR A 1 198 ? 11.754 14.063 -1.711 1.00 76.12 198 TYR A CA 1
ATOM 1620 C C . TYR A 1 198 ? 11.625 13.991 -3.238 1.00 76.12 198 TYR A C 1
ATOM 1622 O O . TYR A 1 198 ? 12.104 13.052 -3.877 1.00 76.12 198 TYR A O 1
ATOM 1630 N N . SER A 1 199 ? 10.962 14.966 -3.855 1.00 69.88 199 SER A N 1
ATOM 1631 C CA . SER A 1 199 ? 10.700 14.930 -5.297 1.00 69.88 199 SER A CA 1
ATOM 1632 C C . SER A 1 199 ? 11.927 15.296 -6.146 1.00 69.88 199 SER A C 1
ATOM 1634 O O . SER A 1 199 ? 11.873 15.185 -7.375 1.00 69.88 199 SER A O 1
ATOM 1636 N N . GLY A 1 200 ? 13.068 15.641 -5.531 1.00 65.31 200 GLY A N 1
ATOM 1637 C CA . GLY A 1 200 ? 14.347 15.940 -6.184 1.00 65.31 200 GLY A CA 1
ATOM 1638 C C . GLY A 1 200 ? 14.648 17.439 -6.312 1.00 65.31 200 GLY A C 1
ATOM 1639 O O . GLY A 1 200 ? 13.905 18.254 -5.774 1.00 65.31 200 GLY A O 1
ATOM 1640 N N . PRO A 1 201 ? 15.711 17.815 -7.055 1.00 56.19 201 PRO A N 1
ATOM 1641 C CA . PRO A 1 201 ? 16.140 19.206 -7.198 1.00 56.19 201 PRO A CA 1
ATOM 1642 C C . PRO A 1 201 ? 15.166 19.979 -8.099 1.00 56.19 201 PRO A C 1
ATOM 1644 O O . PRO A 1 201 ? 15.372 20.127 -9.303 1.00 56.19 201 PRO A O 1
ATOM 1647 N N . GLY A 1 202 ? 14.047 20.405 -7.520 1.00 58.69 202 GLY A N 1
ATOM 1648 C CA . GLY A 1 202 ? 13.265 21.540 -7.995 1.00 58.69 202 GLY A CA 1
ATOM 1649 C C . GLY A 1 202 ? 13.867 22.845 -7.473 1.00 58.69 202 GLY A C 1
ATOM 1650 O O . GLY A 1 202 ? 15.006 22.876 -7.008 1.00 58.69 202 GLY A O 1
ATOM 1651 N N . LYS A 1 203 ? 13.098 23.936 -7.512 1.00 55.19 203 LYS A N 1
ATOM 1652 C CA . LYS A 1 203 ? 13.441 25.100 -6.688 1.00 55.19 203 LYS A CA 1
ATOM 1653 C C . LYS A 1 203 ? 13.337 24.669 -5.224 1.00 55.19 203 LYS A C 1
ATOM 1655 O O . LYS A 1 203 ? 12.272 24.217 -4.809 1.00 55.19 203 LYS A O 1
ATOM 1660 N N . GLU A 1 204 ? 14.433 24.782 -4.488 1.00 65.12 204 GLU A N 1
ATOM 1661 C CA . GLU A 1 204 ? 14.437 24.653 -3.030 1.00 65.12 204 GLU A CA 1
ATOM 1662 C C . GLU A 1 204 ? 13.366 25.592 -2.448 1.00 65.12 204 GLU A C 1
ATOM 1664 O O . GLU A 1 204 ? 13.222 26.732 -2.903 1.00 65.12 204 GLU A O 1
ATOM 1669 N N . GLY A 1 205 ? 12.538 25.081 -1.540 1.00 65.38 205 GLY A N 1
ATOM 1670 C CA . GLY A 1 205 ? 11.358 25.767 -1.016 1.00 65.38 205 GLY A CA 1
ATOM 1671 C C . GLY A 1 205 ? 10.116 25.726 -1.917 1.00 65.38 205 GLY A C 1
ATOM 1672 O O . GLY A 1 205 ? 9.150 26.438 -1.648 1.00 65.38 205 GLY A O 1
ATOM 1673 N N . SER A 1 206 ? 10.105 24.939 -3.001 1.00 75.50 206 SER A N 1
ATOM 1674 C CA . SER A 1 206 ? 8.875 24.720 -3.780 1.00 75.50 206 SER A CA 1
ATOM 1675 C C . SER A 1 206 ? 7.880 23.832 -3.028 1.00 75.50 206 SER A C 1
ATOM 1677 O O . SER A 1 206 ? 8.281 22.915 -2.319 1.00 75.50 206 SER A O 1
ATOM 1679 N N . ALA A 1 207 ? 6.577 24.041 -3.260 1.00 76.50 207 ALA A N 1
ATOM 1680 C CA . ALA A 1 207 ? 5.494 23.250 -2.657 1.00 76.50 207 ALA A CA 1
ATOM 1681 C C . ALA A 1 207 ? 5.699 21.731 -2.781 1.00 76.50 207 ALA A C 1
ATOM 1683 O O . ALA A 1 207 ? 5.346 20.968 -1.888 1.00 76.50 207 ALA A O 1
ATOM 1684 N N . THR A 1 208 ? 6.277 21.301 -3.903 1.00 75.88 208 THR A N 1
ATOM 1685 C CA . THR A 1 208 ? 6.463 19.896 -4.256 1.00 75.88 208 THR A CA 1
ATOM 1686 C C . THR A 1 208 ? 7.814 19.336 -3.839 1.00 75.88 208 THR A C 1
ATOM 1688 O O . THR A 1 208 ? 8.083 18.187 -4.165 1.00 75.88 208 THR A O 1
ATOM 1691 N N . GLU A 1 209 ? 8.697 20.106 -3.195 1.00 80.25 209 GLU A N 1
ATOM 1692 C CA . GLU A 1 209 ? 10.027 19.630 -2.785 1.00 80.25 209 GLU A CA 1
ATOM 1693 C C . GLU A 1 209 ? 9.932 18.319 -1.994 1.00 80.25 209 GLU A C 1
ATOM 1695 O O . GLU A 1 209 ? 10.633 17.346 -2.290 1.00 80.25 209 GLU A O 1
ATOM 1700 N N . TYR A 1 210 ? 8.972 18.266 -1.075 1.00 81.38 210 TYR A N 1
ATOM 1701 C CA . TYR A 1 210 ? 8.545 17.050 -0.411 1.00 81.38 210 TYR A CA 1
ATOM 1702 C C . TYR A 1 210 ? 7.091 16.756 -0.752 1.00 81.38 210 TYR A C 1
ATOM 1704 O O . TYR A 1 210 ? 6.258 17.653 -0.847 1.00 81.38 210 TYR A O 1
ATOM 1712 N N . VAL A 1 211 ? 6.795 15.476 -0.931 1.00 86.19 211 VAL A N 1
ATOM 1713 C CA . VAL A 1 211 ? 5.448 14.991 -1.205 1.00 86.19 211 VAL A CA 1
ATOM 1714 C C . VAL A 1 211 ? 5.116 13.878 -0.246 1.00 86.19 211 VAL A C 1
ATOM 1716 O O . VAL A 1 211 ? 5.894 12.944 -0.052 1.00 86.19 211 VAL A O 1
ATOM 1719 N N . LYS A 1 212 ? 3.945 13.982 0.355 1.00 88.12 212 LYS A N 1
ATOM 1720 C CA . LYS A 1 212 ? 3.437 13.018 1.308 1.00 88.12 212 LYS A CA 1
ATOM 1721 C C . LYS A 1 212 ? 2.517 12.049 0.585 1.00 88.12 212 LYS A C 1
ATOM 1723 O O . LYS A 1 212 ? 1.538 12.449 -0.034 1.00 88.12 212 LYS A O 1
ATOM 1728 N N . PHE A 1 213 ? 2.839 10.768 0.681 1.00 89.56 213 PHE A N 1
ATOM 1729 C CA . PHE A 1 213 ? 1.923 9.696 0.321 1.00 89.56 213 PHE A CA 1
ATOM 1730 C C . PHE A 1 213 ? 1.022 9.426 1.523 1.00 89.56 213 PHE A C 1
ATOM 1732 O O . PHE A 1 213 ? 1.501 8.908 2.533 1.00 89.56 213 PHE A O 1
ATOM 1739 N N . GLY A 1 214 ? -0.247 9.814 1.432 1.00 92.38 214 GLY A N 1
ATOM 1740 C CA . GLY A 1 214 ? -1.246 9.616 2.474 1.00 92.38 214 GLY A CA 1
ATOM 1741 C C . GLY A 1 214 ? -2.066 8.366 2.197 1.00 92.38 214 GLY A C 1
ATOM 1742 O O . GLY A 1 214 ? -2.761 8.287 1.192 1.00 92.38 214 GLY A O 1
ATOM 1743 N N . ILE A 1 215 ? -1.995 7.371 3.077 1.00 95.31 215 ILE A N 1
ATOM 1744 C CA . ILE A 1 215 ? -2.882 6.207 3.042 1.00 95.31 215 ILE A CA 1
ATOM 1745 C C . ILE A 1 215 ? -3.805 6.299 4.245 1.00 95.31 215 ILE A C 1
ATOM 1747 O O . ILE A 1 215 ? -3.339 6.349 5.384 1.00 95.31 215 ILE A O 1
ATOM 1751 N N . SER A 1 216 ? -5.109 6.283 3.998 1.00 95.38 216 SER A N 1
ATOM 1752 C CA . SER A 1 216 ? -6.126 6.341 5.045 1.00 95.38 216 SER A CA 1
ATOM 1753 C C . SER A 1 216 ? -6.930 5.046 5.060 1.00 95.38 216 SER A C 1
ATOM 1755 O O . SER A 1 216 ? -7.374 4.571 4.016 1.00 95.38 216 SER A O 1
ATOM 1757 N N . VAL A 1 217 ? -7.107 4.475 6.250 1.00 95.81 217 VAL A N 1
ATOM 1758 C CA . VAL A 1 217 ? -7.978 3.323 6.497 1.00 95.81 217 VAL A CA 1
ATOM 1759 C C . VAL A 1 217 ? -9.020 3.726 7.526 1.00 95.81 217 VAL A C 1
ATOM 1761 O O . VAL A 1 217 ? -8.670 4.130 8.637 1.00 95.81 217 VAL A O 1
ATOM 1764 N N . THR A 1 218 ? -10.286 3.601 7.160 1.00 94.19 218 THR A N 1
ATOM 1765 C CA . THR A 1 218 ? -11.422 3.870 8.033 1.00 94.19 218 THR A CA 1
ATOM 1766 C C . THR A 1 218 ? -12.048 2.561 8.458 1.00 94.19 218 THR A C 1
ATOM 1768 O O . THR A 1 218 ? -12.332 1.683 7.638 1.00 94.19 218 THR A O 1
ATOM 1771 N N . TRP A 1 219 ? -12.252 2.459 9.762 1.00 92.62 219 TRP A N 1
ATOM 1772 C CA . TRP A 1 219 ? -12.931 1.358 10.397 1.00 92.62 219 TRP A CA 1
ATOM 1773 C C . TRP A 1 219 ? -14.167 1.872 11.113 1.00 92.62 219 TRP A C 1
ATOM 1775 O O . TRP A 1 219 ? -14.106 2.909 11.770 1.00 92.62 219 TRP A O 1
ATOM 1785 N N . GLU A 1 220 ? -15.253 1.126 11.035 1.00 90.50 220 GLU A N 1
ATOM 1786 C CA . GLU A 1 220 ? -16.528 1.472 11.657 1.00 90.50 220 GLU A CA 1
ATOM 1787 C C . GLU A 1 220 ? -17.010 0.331 12.547 1.00 90.50 220 GLU A C 1
ATOM 1789 O O . GLU A 1 220 ? -16.770 -0.838 12.240 1.00 90.50 220 GLU A O 1
ATOM 1794 N N . GLU A 1 221 ? -17.655 0.646 13.666 1.00 87.75 221 GLU A N 1
ATOM 1795 C CA . GLU A 1 221 ? -18.236 -0.367 14.543 1.00 87.75 221 GLU A CA 1
ATOM 1796 C C . GLU A 1 221 ? -19.551 -0.919 13.964 1.00 87.75 221 GLU A C 1
ATOM 1798 O O . GLU A 1 221 ? -20.494 -0.181 13.687 1.00 87.75 221 GLU A O 1
ATOM 1803 N N . CYS A 1 222 ? -19.653 -2.244 13.815 1.00 82.88 222 CYS A N 1
ATOM 1804 C CA . CYS A 1 222 ? -20.938 -2.900 13.569 1.00 82.88 222 CYS A CA 1
ATOM 1805 C C . CYS A 1 222 ? -21.763 -2.988 14.858 1.00 82.88 222 CYS A C 1
ATOM 1807 O O . CYS A 1 222 ? -21.226 -3.052 15.958 1.00 82.88 222 CYS A O 1
ATOM 1809 N N . GLN A 1 223 ? -23.074 -3.209 14.730 1.00 79.88 223 GLN A N 1
ATOM 1810 C CA . GLN A 1 223 ? -23.972 -3.493 15.867 1.00 79.88 223 GLN A CA 1
ATOM 1811 C C . GLN A 1 223 ? -23.518 -4.668 16.761 1.00 79.88 223 GLN A C 1
ATOM 1813 O O . GLN A 1 223 ? -23.949 -4.799 17.902 1.00 79.88 223 GLN A O 1
ATOM 1818 N N . CYS A 1 224 ? -22.660 -5.538 16.232 1.00 78.62 224 CYS A N 1
ATOM 1819 C CA . CYS A 1 224 ? -22.035 -6.658 16.920 1.00 78.62 224 CYS A CA 1
ATOM 1820 C C . CYS A 1 224 ? -20.784 -6.302 17.755 1.00 78.62 224 CYS A C 1
ATOM 1822 O O . CYS A 1 224 ? -20.178 -7.208 18.329 1.00 78.62 224 CYS A O 1
ATOM 1824 N N . GLY A 1 225 ? -20.368 -5.034 17.804 1.00 82.62 225 GLY A N 1
ATOM 1825 C CA . GLY A 1 225 ? -19.175 -4.577 18.527 1.00 82.62 225 GLY A CA 1
ATOM 1826 C C . GLY A 1 225 ? -17.842 -4.918 17.849 1.00 82.62 225 GLY A C 1
ATOM 1827 O O . GLY A 1 225 ? -16.782 -4.832 18.475 1.00 82.62 225 GLY A O 1
ATOM 1828 N N . VAL A 1 226 ? -17.873 -5.350 16.582 1.00 87.38 226 VAL A N 1
ATOM 1829 C CA . VAL A 1 226 ? -16.671 -5.620 15.778 1.00 87.38 226 VAL A CA 1
ATOM 1830 C C . VAL A 1 226 ? -16.475 -4.560 14.704 1.00 87.38 226 VAL A C 1
ATOM 1832 O O . VAL A 1 226 ? -17.426 -3.977 14.194 1.00 87.38 226 VAL A O 1
ATOM 1835 N N . MET A 1 227 ? -15.224 -4.310 14.349 1.00 90.75 227 MET A N 1
ATOM 1836 C CA . MET A 1 227 ? -14.855 -3.301 13.369 1.00 90.75 227 MET A CA 1
ATOM 1837 C C . MET A 1 227 ? -15.013 -3.830 11.945 1.00 90.75 227 MET A C 1
ATOM 1839 O O . MET A 1 227 ? -14.620 -4.952 11.633 1.00 90.75 227 MET A O 1
ATOM 1843 N N . HIS A 1 228 ? -15.542 -3.012 11.048 1.00 92.31 228 HIS A N 1
ATOM 1844 C CA . HIS A 1 228 ? -15.574 -3.253 9.612 1.00 92.31 228 HIS A CA 1
ATOM 1845 C C . HIS A 1 228 ? -14.648 -2.256 8.925 1.00 92.31 228 HIS A C 1
ATOM 1847 O O . HIS A 1 228 ? -14.611 -1.094 9.309 1.00 92.31 228 HIS A O 1
ATOM 1853 N N . VAL A 1 229 ? -13.908 -2.689 7.906 1.00 93.62 229 VAL A N 1
ATOM 1854 C CA . VAL A 1 229 ? -13.216 -1.761 7.005 1.00 93.62 229 VAL A CA 1
ATOM 1855 C C . VAL A 1 229 ? -14.270 -1.137 6.101 1.00 93.62 229 VAL A C 1
ATOM 1857 O O . VAL A 1 229 ? -14.945 -1.867 5.375 1.00 93.62 229 VAL A O 1
ATOM 1860 N N . THR A 1 230 ? -14.400 0.185 6.142 1.00 92.44 230 THR A N 1
ATOM 1861 C CA . THR A 1 230 ? -15.379 0.945 5.344 1.00 92.44 230 THR A CA 1
ATOM 1862 C C . THR A 1 230 ? -14.718 1.921 4.377 1.00 92.44 230 THR A C 1
ATOM 1864 O O . THR A 1 230 ? -15.337 2.379 3.427 1.00 92.44 230 THR A O 1
ATOM 1867 N N . GLY A 1 231 ? -13.426 2.206 4.559 1.00 94.31 231 GLY A N 1
ATOM 1868 C CA . GLY A 1 231 ? -12.671 3.046 3.638 1.00 94.31 231 GLY A CA 1
ATOM 1869 C C . GLY A 1 231 ? -11.209 2.644 3.585 1.00 94.31 231 GLY A C 1
ATOM 1870 O O . GLY A 1 231 ? -10.581 2.421 4.617 1.00 94.31 231 GLY A O 1
ATOM 1871 N N . VAL A 1 232 ? -10.653 2.561 2.378 1.00 96.56 232 VAL A N 1
ATOM 1872 C CA . VAL A 1 232 ? -9.210 2.405 2.164 1.00 96.56 232 VAL A CA 1
ATOM 1873 C C . VAL A 1 232 ? -8.825 3.251 0.956 1.00 96.56 232 VAL A C 1
ATOM 1875 O O . VAL A 1 232 ? -9.284 2.986 -0.159 1.00 96.56 232 VAL A O 1
ATOM 1878 N N . SER A 1 233 ? -8.002 4.277 1.168 1.00 95.50 233 SER A N 1
ATOM 1879 C CA . SER A 1 233 ? -7.630 5.224 0.116 1.00 95.50 233 SER A CA 1
ATOM 1880 C C . SER A 1 233 ? -6.156 5.606 0.144 1.00 95.50 233 SER A C 1
ATOM 1882 O O . SER A 1 233 ? -5.513 5.563 1.192 1.00 95.50 233 SER A O 1
ATOM 1884 N N . LEU A 1 234 ? -5.650 6.011 -1.020 1.00 94.69 234 LEU A N 1
ATOM 1885 C CA . LEU A 1 234 ? -4.344 6.634 -1.214 1.00 94.69 234 LEU A CA 1
ATOM 1886 C C . LEU A 1 234 ? -4.522 7.995 -1.889 1.00 94.69 234 LEU A C 1
ATOM 1888 O O . LEU A 1 234 ? -5.205 8.100 -2.910 1.00 94.69 234 LEU A O 1
ATOM 1892 N N . ASP A 1 235 ? -3.833 8.996 -1.365 1.00 92.44 235 ASP A N 1
ATOM 1893 C CA . ASP A 1 235 ? -3.707 10.340 -1.913 1.00 92.44 235 ASP A CA 1
ATOM 1894 C C . ASP A 1 235 ? -2.246 10.822 -1.845 1.00 92.44 235 ASP A C 1
ATOM 1896 O O . ASP A 1 235 ? -1.373 10.192 -1.234 1.00 92.44 235 ASP A O 1
ATOM 1900 N N . LEU A 1 236 ? -1.958 11.898 -2.582 1.00 91.44 236 LEU A N 1
ATOM 1901 C CA . LEU A 1 236 ? -0.673 12.586 -2.534 1.00 91.44 236 LEU A CA 1
ATOM 1902 C C . LEU A 1 236 ? -0.906 14.057 -2.208 1.00 91.44 236 LEU A C 1
ATOM 1904 O O . LEU A 1 236 ? -1.679 14.729 -2.896 1.00 91.44 236 LEU A O 1
ATOM 1908 N N . GLU A 1 237 ? -0.184 14.542 -1.207 1.00 90.94 237 GLU A N 1
ATOM 1909 C CA . GLU A 1 237 ? -0.242 15.919 -0.720 1.00 90.94 237 GLU A CA 1
ATOM 1910 C C . GLU A 1 237 ? 1.124 16.599 -0.890 1.00 90.94 237 GLU A C 1
ATOM 1912 O O . GLU A 1 237 ? 2.176 15.977 -0.696 1.00 90.94 237 GLU A O 1
ATOM 1917 N N . ASP A 1 238 ? 1.110 17.880 -1.256 1.00 87.62 238 ASP A N 1
ATOM 1918 C CA . ASP A 1 238 ? 2.293 18.741 -1.227 1.00 87.62 238 ASP A CA 1
ATOM 1919 C C . ASP A 1 238 ? 2.642 19.172 0.217 1.00 87.62 238 ASP A C 1
ATOM 1921 O O . ASP A 1 238 ? 1.946 18.831 1.178 1.00 87.62 238 ASP A O 1
ATOM 1925 N N . MET A 1 239 ? 3.724 19.936 0.399 1.00 83.81 239 MET A N 1
ATOM 1926 C CA . MET A 1 239 ? 4.154 20.408 1.726 1.00 83.81 239 MET A CA 1
ATOM 1927 C C . MET A 1 239 ? 3.145 21.311 2.448 1.00 83.81 239 MET A C 1
ATOM 1929 O O . MET A 1 239 ? 3.262 21.513 3.656 1.00 83.81 239 MET A O 1
ATOM 1933 N N . TYR A 1 240 ? 2.182 21.876 1.726 1.00 84.94 240 TYR A N 1
ATOM 1934 C CA . TYR A 1 240 ? 1.141 22.738 2.273 1.00 84.94 240 TYR A CA 1
ATOM 1935 C C . TYR A 1 240 ? -0.171 21.978 2.517 1.00 84.94 240 TYR A C 1
ATOM 1937 O O . TYR A 1 240 ? -1.159 22.588 2.923 1.00 84.94 240 TYR A O 1
ATOM 1945 N N . GLY A 1 241 ? -0.192 20.661 2.282 1.00 85.50 241 GLY A N 1
ATOM 1946 C CA . GLY A 1 241 ? -1.383 19.826 2.418 1.00 85.50 241 GLY A CA 1
ATOM 1947 C C . GLY A 1 241 ? -2.346 19.929 1.235 1.00 85.50 241 GLY A C 1
ATOM 1948 O O . GLY A 1 241 ? -3.482 19.470 1.338 1.00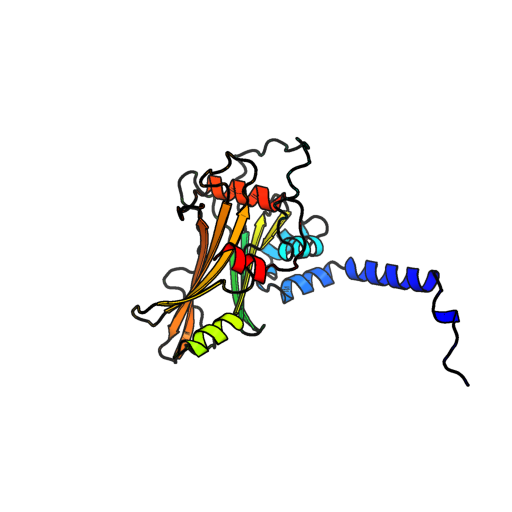 85.50 241 GLY A O 1
ATOM 1949 N N . ASN A 1 242 ? -1.936 20.525 0.110 1.00 88.31 242 ASN A N 1
ATOM 1950 C CA . ASN A 1 242 ? -2.779 20.548 -1.080 1.00 88.31 242 ASN A CA 1
ATOM 1951 C C . ASN A 1 242 ? -2.694 19.209 -1.805 1.00 88.31 242 ASN A C 1
ATOM 1953 O O . ASN A 1 242 ? -1.607 18.669 -2.028 1.00 88.31 242 ASN A O 1
ATOM 1957 N N . GLN A 1 243 ? -3.846 18.709 -2.247 1.00 89.56 243 GLN A N 1
ATOM 1958 C CA . GLN A 1 243 ? -3.897 17.491 -3.038 1.00 89.56 243 GLN A CA 1
ATOM 1959 C C . GLN A 1 243 ? -3.258 17.707 -4.414 1.00 89.56 243 GLN A C 1
ATOM 1961 O O . GLN A 1 243 ? -3.581 18.652 -5.136 1.00 89.56 243 GLN A O 1
ATOM 1966 N N . MET A 1 244 ? -2.372 16.793 -4.792 1.00 88.69 244 MET A N 1
ATOM 1967 C CA . MET A 1 244 ? -1.644 16.865 -6.051 1.00 88.69 244 MET A CA 1
ATOM 1968 C C . MET A 1 244 ? -2.490 16.413 -7.242 1.00 88.69 244 MET A C 1
ATOM 1970 O O . MET A 1 244 ? -3.343 15.524 -7.140 1.00 88.69 244 MET A O 1
ATOM 1974 N N . SER A 1 245 ? -2.214 16.995 -8.410 1.00 88.12 245 SER A N 1
ATOM 1975 C CA . SER A 1 245 ? -2.829 16.542 -9.656 1.00 88.12 245 SER A CA 1
ATOM 1976 C C . SER A 1 245 ? -2.291 15.173 -10.076 1.00 88.12 245 SER A C 1
ATOM 1978 O O . SER A 1 245 ? -1.124 14.843 -9.865 1.00 88.12 245 SER A O 1
ATOM 1980 N N . GLY A 1 246 ? -3.118 14.397 -10.776 1.00 85.69 246 GLY A N 1
ATOM 1981 C CA . GLY A 1 246 ? -2.749 13.092 -11.320 1.00 85.69 246 GLY A CA 1
ATOM 1982 C C . GLY A 1 246 ? -1.452 13.101 -12.129 1.00 85.69 246 GLY A C 1
ATOM 1983 O O . GLY A 1 246 ? -0.609 12.219 -11.971 1.00 85.69 246 GLY A O 1
ATOM 1984 N N . LYS A 1 247 ? -1.253 14.132 -12.959 1.00 83.38 247 LYS A N 1
ATOM 1985 C CA . LYS A 1 247 ? -0.043 14.292 -13.776 1.00 83.38 247 LYS A CA 1
ATOM 1986 C C . LYS A 1 247 ? 1.213 14.483 -12.922 1.00 83.38 247 LYS A C 1
ATOM 1988 O O . LYS A 1 247 ? 2.229 13.840 -13.189 1.00 83.38 247 LYS A O 1
ATOM 1993 N N . GLU A 1 248 ? 1.161 15.364 -11.927 1.00 84.69 248 GLU A N 1
ATOM 1994 C CA . GLU A 1 248 ? 2.306 15.646 -11.053 1.00 84.69 248 GLU A CA 1
ATOM 1995 C C . GLU A 1 248 ? 2.622 14.440 -10.168 1.00 84.69 248 GLU A C 1
ATOM 1997 O O . GLU A 1 248 ? 3.774 14.007 -10.102 1.00 84.69 248 GLU A O 1
ATOM 2002 N N . SER A 1 249 ? 1.594 13.826 -9.577 1.00 86.44 249 SER A N 1
ATOM 2003 C CA . SER A 1 249 ? 1.728 12.612 -8.773 1.00 86.44 249 SER A CA 1
ATOM 2004 C C . SER A 1 249 ? 2.366 11.469 -9.560 1.00 86.44 249 SER A C 1
ATOM 2006 O O . SER A 1 249 ? 3.306 10.839 -9.077 1.00 86.44 249 SER A O 1
ATOM 2008 N N . LEU A 1 250 ? 1.923 11.226 -10.800 1.00 86.06 250 LEU A N 1
ATOM 2009 C CA . LEU A 1 250 ? 2.515 10.200 -11.660 1.00 86.06 250 LEU A CA 1
ATOM 2010 C C . LEU A 1 250 ? 3.995 10.466 -11.949 1.00 86.06 250 LEU A C 1
ATOM 2012 O O . LEU A 1 250 ? 4.791 9.526 -11.925 1.00 86.06 250 LEU A O 1
ATOM 2016 N N . ALA A 1 251 ? 4.382 11.718 -12.207 1.00 83.94 251 ALA A N 1
ATOM 2017 C CA . ALA A 1 251 ? 5.780 12.068 -12.453 1.00 83.94 251 ALA A CA 1
ATOM 2018 C C . ALA A 1 251 ? 6.663 11.754 -11.232 1.00 83.94 251 ALA A C 1
ATOM 2020 O O . ALA A 1 251 ? 7.753 11.191 -11.375 1.00 83.94 251 ALA A O 1
ATOM 2021 N N . ILE A 1 252 ? 6.168 12.050 -10.028 1.00 84.31 252 ILE A N 1
ATOM 2022 C CA . ILE A 1 252 ? 6.870 11.783 -8.767 1.00 84.31 252 ILE A CA 1
ATOM 2023 C C . ILE A 1 252 ? 6.961 10.282 -8.491 1.00 84.31 252 ILE A C 1
ATOM 2025 O O . ILE A 1 252 ? 8.047 9.781 -8.194 1.00 84.31 252 ILE A O 1
ATOM 2029 N N . ILE A 1 253 ? 5.863 9.543 -8.663 1.00 86.94 253 ILE A N 1
ATOM 2030 C CA . ILE A 1 253 ? 5.839 8.084 -8.497 1.00 86.94 253 ILE A CA 1
ATOM 2031 C C . ILE A 1 253 ? 6.834 7.418 -9.452 1.00 86.94 253 ILE A C 1
ATOM 2033 O O . ILE A 1 253 ? 7.633 6.584 -9.029 1.00 86.94 253 ILE A O 1
ATOM 2037 N N . GLN A 1 254 ? 6.839 7.811 -10.729 1.00 84.94 254 GLN A N 1
ATOM 2038 C CA . GLN A 1 254 ? 7.766 7.265 -11.724 1.00 84.94 254 GLN A CA 1
ATOM 2039 C C . GLN A 1 254 ? 9.225 7.558 -11.368 1.00 84.94 254 GLN A C 1
ATOM 2041 O O . GLN A 1 254 ? 10.081 6.679 -11.500 1.00 84.94 254 GLN A O 1
ATOM 2046 N N . LYS A 1 255 ? 9.512 8.766 -10.873 1.00 81.94 255 LYS A N 1
ATOM 2047 C CA . LYS A 1 255 ? 10.845 9.135 -10.392 1.00 81.94 255 LYS A CA 1
ATOM 2048 C C . LYS A 1 255 ? 11.272 8.277 -9.199 1.00 81.94 255 LYS A C 1
ATOM 2050 O O . LYS A 1 255 ? 12.377 7.737 -9.213 1.00 81.94 255 LYS A O 1
ATOM 2055 N N . GLY A 1 256 ? 10.394 8.080 -8.215 1.00 81.69 256 GLY A N 1
ATOM 2056 C CA . GLY A 1 256 ? 10.652 7.194 -7.075 1.00 81.69 256 GLY A CA 1
ATOM 2057 C C . GLY A 1 256 ? 10.883 5.745 -7.488 1.00 81.69 256 GLY A C 1
ATOM 2058 O O . GLY A 1 256 ? 11.843 5.109 -7.049 1.00 81.69 256 GLY A O 1
ATOM 2059 N N . MET A 1 257 ? 10.089 5.236 -8.429 1.00 85.62 257 MET A N 1
ATOM 2060 C CA . MET A 1 257 ? 10.273 3.890 -8.966 1.00 85.62 257 MET A CA 1
ATOM 2061 C C . MET A 1 257 ? 11.602 3.719 -9.714 1.00 85.62 257 MET A C 1
ATOM 2063 O O . MET A 1 257 ? 12.168 2.626 -9.664 1.00 85.62 257 MET A O 1
ATOM 2067 N N . ALA A 1 258 ? 12.117 4.768 -10.358 1.00 82.06 258 ALA A N 1
ATOM 2068 C CA . ALA A 1 258 ? 13.398 4.750 -11.064 1.00 82.06 25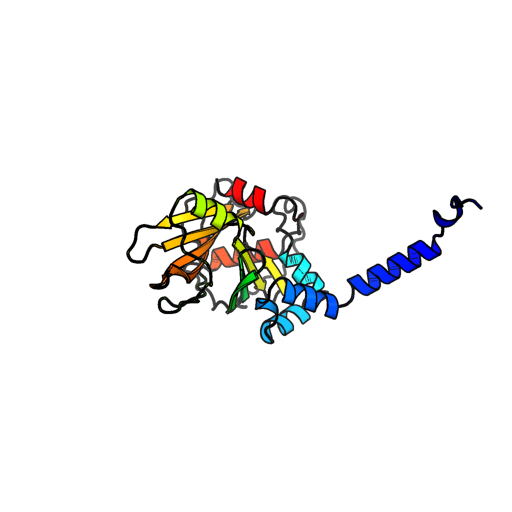8 ALA A CA 1
ATOM 2069 C C . ALA A 1 258 ? 14.626 4.910 -10.144 1.00 82.06 258 ALA A C 1
ATOM 2071 O O . ALA A 1 258 ? 15.717 4.488 -10.525 1.00 82.06 258 ALA A O 1
ATOM 2072 N N . GLY A 1 259 ? 14.460 5.496 -8.952 1.00 74.56 259 GLY A N 1
ATOM 2073 C CA . GLY A 1 259 ? 15.554 5.777 -8.018 1.00 74.56 259 GLY A CA 1
ATOM 2074 C C . GLY A 1 259 ? 16.316 4.537 -7.529 1.00 74.56 259 GLY A C 1
ATOM 2075 O O . GLY A 1 259 ? 15.800 3.412 -7.521 1.00 74.56 259 GLY A O 1
ATOM 2076 N N . ILE A 1 260 ? 17.555 4.751 -7.076 1.00 71.62 260 ILE A N 1
ATOM 2077 C CA . ILE A 1 260 ? 18.352 3.713 -6.406 1.00 71.62 260 ILE A CA 1
ATOM 2078 C C . ILE A 1 260 ? 17.613 3.277 -5.135 1.00 71.62 260 ILE A C 1
ATOM 2080 O O . ILE A 1 260 ? 16.909 4.061 -4.502 1.00 71.62 260 ILE A O 1
ATOM 2084 N N . ARG A 1 261 ? 17.702 1.993 -4.787 1.00 72.94 261 ARG A N 1
ATOM 2085 C CA . ARG A 1 261 ? 17.040 1.445 -3.600 1.00 72.94 261 ARG A CA 1
ATOM 2086 C C . ARG A 1 261 ? 17.972 1.520 -2.397 1.00 72.94 261 ARG A C 1
ATOM 2088 O O . ARG A 1 261 ? 19.105 1.049 -2.464 1.00 72.94 261 ARG A O 1
ATOM 2095 N N . GLY A 1 262 ? 17.474 2.112 -1.317 1.00 63.34 262 GLY A N 1
ATOM 2096 C CA . GLY A 1 262 ? 18.168 2.234 -0.042 1.00 63.34 262 GLY A CA 1
ATOM 2097 C C . GLY A 1 262 ? 17.863 1.077 0.907 1.00 63.34 262 GLY A C 1
ATOM 2098 O O . GLY A 1 26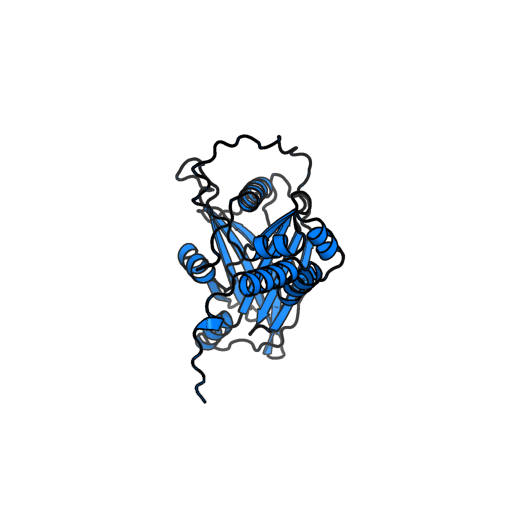2 ? 17.088 0.165 0.607 1.00 63.34 262 GLY A O 1
ATOM 2099 N N . SER A 1 263 ? 18.480 1.128 2.087 1.00 59.53 263 SER A N 1
ATOM 2100 C CA . SER A 1 263 ? 18.244 0.164 3.165 1.00 59.53 263 SER A CA 1
ATOM 2101 C C . SER A 1 263 ? 16.801 0.220 3.688 1.00 59.53 263 SER A C 1
ATOM 2103 O O . SER A 1 263 ? 16.179 1.278 3.734 1.00 59.53 263 SER A O 1
ATOM 2105 N N . VAL A 1 264 ? 16.294 -0.932 4.137 1.00 58.72 264 VAL A N 1
ATOM 2106 C CA . VAL A 1 264 ? 14.977 -1.085 4.791 1.00 58.72 264 VAL A CA 1
ATOM 2107 C C . VAL A 1 264 ? 14.998 -0.597 6.249 1.00 58.72 264 VAL A C 1
ATOM 2109 O O . VAL A 1 264 ? 13.946 -0.369 6.848 1.00 58.72 264 VAL A O 1
ATOM 2112 N N . LYS A 1 265 ? 16.189 -0.464 6.858 1.00 56.53 265 LYS A N 1
ATOM 2113 C CA . LYS A 1 265 ? 16.315 -0.105 8.279 1.00 56.53 265 LYS A CA 1
ATOM 2114 C C . LYS A 1 265 ? 15.671 1.253 8.547 1.00 56.53 265 LYS A C 1
ATOM 2116 O O . LYS A 1 265 ? 16.003 2.230 7.887 1.00 56.53 265 LYS A O 1
ATOM 2121 N N . GLY A 1 266 ? 14.776 1.278 9.531 1.00 58.41 266 GLY A N 1
ATOM 2122 C CA . GLY A 1 266 ? 14.108 2.494 9.971 1.00 58.41 266 GLY A CA 1
ATOM 2123 C C . GLY A 1 266 ? 12.878 2.886 9.155 1.00 58.41 266 GLY A C 1
ATOM 2124 O O . GLY A 1 266 ? 12.433 3.998 9.339 1.00 58.41 266 GLY A O 1
ATOM 2125 N N . ARG A 1 267 ? 12.282 2.041 8.289 1.00 70.44 267 ARG A N 1
ATOM 2126 C CA . ARG A 1 267 ? 11.038 2.420 7.565 1.00 70.44 267 ARG A CA 1
ATOM 2127 C C . ARG A 1 267 ? 9.938 2.931 8.509 1.00 70.44 267 ARG A C 1
ATOM 2129 O O . ARG A 1 267 ? 9.288 3.921 8.206 1.00 70.44 267 ARG A O 1
ATOM 2136 N N . GLU A 1 268 ? 9.740 2.251 9.632 1.00 71.00 268 GLU A N 1
ATOM 2137 C CA . GLU A 1 268 ? 8.744 2.639 10.632 1.00 71.00 268 GLU A CA 1
ATOM 2138 C C . GLU A 1 268 ? 9.125 3.948 11.337 1.00 71.00 268 GLU A C 1
ATOM 2140 O O . GLU A 1 268 ? 8.340 4.890 11.378 1.00 71.00 268 GLU A O 1
ATOM 2145 N N . GLU A 1 269 ? 10.350 4.009 11.861 1.00 68.31 269 GLU A N 1
ATOM 2146 C CA . GLU A 1 269 ? 10.869 5.171 12.585 1.00 68.31 269 GLU A CA 1
ATOM 2147 C C . GLU A 1 269 ? 10.944 6.412 11.694 1.00 68.31 269 GLU A C 1
ATOM 2149 O O . GLU A 1 269 ? 10.532 7.486 12.107 1.00 68.31 269 GLU A O 1
ATOM 2154 N N . GLU A 1 270 ? 11.383 6.252 10.449 1.00 66.06 270 GLU A N 1
ATOM 2155 C CA . GLU A 1 270 ? 11.461 7.308 9.445 1.00 66.06 270 GLU A CA 1
ATOM 2156 C C . GLU A 1 270 ? 10.075 7.739 8.966 1.00 66.06 270 GLU A C 1
ATOM 2158 O O . GLU A 1 270 ? 9.850 8.929 8.762 1.00 66.06 270 GLU A O 1
ATOM 2163 N N . GLY A 1 271 ? 9.139 6.795 8.824 1.00 66.25 271 GLY A N 1
ATOM 2164 C CA . GLY A 1 271 ? 7.739 7.101 8.539 1.00 66.25 271 GLY A CA 1
ATOM 2165 C C . GLY A 1 271 ? 7.134 7.986 9.627 1.00 66.25 271 GLY A C 1
ATOM 2166 O O . GLY A 1 271 ? 6.524 8.998 9.305 1.00 66.25 271 GLY A O 1
ATOM 2167 N N . ARG A 1 272 ? 7.377 7.660 10.903 1.00 70.06 272 ARG A N 1
ATOM 2168 C CA . ARG A 1 272 ? 6.931 8.463 12.051 1.00 70.06 272 ARG A CA 1
ATOM 2169 C C . ARG A 1 272 ? 7.638 9.821 12.114 1.00 70.06 272 ARG A C 1
ATOM 2171 O O . ARG A 1 272 ? 6.976 10.849 12.105 1.00 70.06 272 ARG A O 1
ATOM 2178 N N . ARG A 1 273 ? 8.976 9.828 12.070 1.00 65.88 273 ARG A N 1
ATOM 2179 C CA . ARG A 1 273 ? 9.830 11.027 12.173 1.00 65.88 273 ARG A CA 1
ATOM 2180 C C . ARG A 1 273 ? 9.561 12.064 11.082 1.00 65.88 273 ARG A C 1
ATOM 2182 O O . ARG A 1 273 ? 9.801 13.240 11.301 1.00 65.88 273 ARG A O 1
ATOM 2189 N N . ARG A 1 274 ? 9.175 11.633 9.877 1.00 64.56 274 ARG A N 1
ATOM 2190 C CA . ARG A 1 274 ? 8.860 12.551 8.769 1.00 64.56 274 ARG A CA 1
ATOM 2191 C C . ARG A 1 274 ? 7.405 13.015 8.760 1.00 64.56 274 ARG A C 1
ATOM 2193 O O . ARG A 1 274 ? 7.088 13.907 7.979 1.00 64.56 274 ARG A O 1
ATOM 2200 N N . TYR A 1 275 ? 6.529 12.340 9.499 1.00 61.75 275 TYR A N 1
ATOM 2201 C CA . TYR A 1 275 ? 5.110 12.677 9.557 1.00 61.75 275 TYR A CA 1
ATOM 2202 C C . TYR A 1 275 ? 4.808 13.675 10.686 1.00 61.75 275 TYR A C 1
ATOM 2204 O O . TYR A 1 275 ? 3.891 14.480 10.534 1.00 61.75 275 TYR A O 1
ATOM 2212 N N . GLU A 1 276 ? 5.566 13.610 11.786 1.00 56.94 276 GLU A N 1
ATOM 2213 C CA . GLU A 1 276 ? 5.637 14.636 12.845 1.00 56.94 276 GLU A CA 1
ATOM 2214 C C . GLU A 1 276 ? 6.336 15.916 12.361 1.00 56.94 276 GLU A C 1
ATOM 2216 O O . GLU A 1 276 ? 5.854 17.010 12.734 1.00 56.94 276 GLU A O 1
#

Mean predicted aligned error: 10.04 Å

Sequence (276 aa):
MDMDSPWLRFCPRLRLLRLLRLYSLASDETLWTNICNSTWPSTDTPRIRHVISSFPKGPRSFFSDSVTNPDTISTTTTNSSTSSPVNPDRTSRLISAVDIYHQKRHVFSKVVETESFGNRSPFRVELLDPEDTVPARIPHPVDERMMLELGDRFTLSWILIDPIRRRAMNLSSYKPVIVERRWLPGEQVHMRYGWVFYSGPGKEGSATEYVKFGISVTWEECQCGVMHVTGVSLDLEDMYGNQMSGKESLAIIQKGMAGIRGSVKGREEEGRRRYE

pLDDT: mean 80.29, std 16.98, range [30.61, 97.56]

InterPro domains:
  IPR045283 Cytokinin-induced F-Box protein AT3G44326-like [PTHR33736] (21-276)

Solvent-accessible surface area (backbone atoms only — not comparable to full-atom values): 15148 Å² total; per-residue (Å²): 136,82,96,77,68,80,74,80,78,74,48,68,67,62,53,49,53,50,48,52,50,51,49,52,59,77,64,36,58,66,58,29,42,53,49,42,30,76,75,32,62,37,45,68,36,76,70,46,43,53,49,36,58,69,19,78,72,19,33,52,40,45,48,52,31,43,62,27,41,60,35,66,72,76,74,80,78,69,95,69,89,72,73,71,82,76,62,82,82,63,67,80,48,36,33,41,35,28,34,33,26,48,77,89,38,82,66,47,65,47,70,49,72,46,70,76,64,43,79,78,41,66,38,67,47,72,78,48,54,91,86,42,69,46,81,34,103,40,72,59,66,90,48,73,67,49,42,54,59,47,42,76,36,37,37,44,46,39,31,41,33,34,69,86,80,46,40,32,36,40,53,46,16,40,39,57,67,42,73,46,79,46,96,51,97,55,57,30,41,39,36,31,25,26,32,72,41,62,65,54,96,62,62,87,90,40,59,57,36,40,32,35,36,42,32,43,37,33,30,31,45,43,100,85,49,27,26,21,44,43,38,41,36,40,39,37,26,30,72,82,67,47,74,32,32,18,49,60,47,50,54,47,51,52,50,48,52,69,38,58,73,36,73,53,81,52,49,50,60,50,20,40,66,64,70,108

Nearest PDB structures (foldseek):
  5jql-assembly1_K  TM=2.287E-01  e=4.398E-01  Saccharomyces cerevisiae S288C
  5jqm-assembly1_A  TM=1.974E-01  e=3.475E-01  Saccharomyces cerevisiae S288C
  5jqm-assembly1_B  TM=1.880E-01  e=2.746E-01  Saccharomyces cerevisiae S288C
  5jqm-assembly1_C  TM=2.018E-01  e=3.686E-01  Saccharomyces cerevisiae S288C